Protein AF-A0A2W2CRV8-F1 (afdb_monomer)

Mean predicted aligned error: 15.2 Å

Radius of gyration: 46.24 Å; Cα contacts (8 Å, |Δi|>4): 57; chains: 1; bounding box: 105×34×119 Å

Organism: NCBI:txid2070368

Structure (mmCIF, N/CA/C/O backbone):
data_AF-A0A2W2CRV8-F1
#
_entry.id   AF-A0A2W2CRV8-F1
#
loop_
_atom_site.group_PDB
_atom_site.id
_atom_site.type_symbol
_atom_site.label_atom_id
_atom_site.label_alt_id
_atom_site.label_comp_id
_atom_site.label_asym_id
_atom_site.label_entity_id
_atom_site.label_seq_id
_atom_site.pdbx_PDB_ins_code
_atom_site.Cartn_x
_atom_site.Cartn_y
_atom_site.Cartn_z
_atom_site.occupancy
_atom_site.B_iso_or_equiv
_atom_site.auth_seq_id
_atom_site.auth_comp_id
_atom_site.auth_asym_id
_atom_site.auth_atom_id
_atom_site.pdbx_PDB_model_num
ATOM 1 N N . MET A 1 1 ? -2.389 -1.518 17.453 1.00 55.94 1 MET A N 1
ATOM 2 C CA . MET A 1 1 ? -2.958 -1.712 16.101 1.00 55.94 1 MET A CA 1
ATOM 3 C C . MET A 1 1 ? -2.380 -0.756 15.070 1.00 55.94 1 MET A C 1
ATOM 5 O O . MET A 1 1 ? -1.704 -1.262 14.187 1.00 55.94 1 MET A O 1
ATOM 9 N N . ARG A 1 2 ? -2.472 0.578 15.243 1.00 67.25 2 ARG A N 1
ATOM 10 C CA . ARG A 1 2 ? -1.861 1.553 14.305 1.00 67.25 2 ARG A CA 1
ATOM 11 C C . ARG A 1 2 ? -0.414 1.230 13.907 1.00 67.25 2 ARG A C 1
ATOM 13 O O . ARG A 1 2 ? -0.083 1.329 12.740 1.00 67.25 2 ARG A O 1
ATOM 20 N N . ARG A 1 3 ? 0.430 0.780 14.844 1.00 67.75 3 ARG A N 1
ATOM 21 C CA . ARG A 1 3 ? 1.832 0.410 14.556 1.00 67.75 3 ARG A CA 1
ATOM 22 C C . ARG A 1 3 ? 1.984 -0.833 13.667 1.00 67.75 3 ARG A C 1
ATOM 24 O O . ARG A 1 3 ? 2.839 -0.838 12.796 1.00 67.75 3 ARG A O 1
ATOM 31 N N . VAL A 1 4 ? 1.148 -1.861 13.851 1.00 69.06 4 VAL A N 1
ATOM 32 C CA . VAL A 1 4 ? 1.164 -3.084 13.017 1.00 69.06 4 VAL A CA 1
ATOM 33 C C . VAL A 1 4 ? 0.622 -2.780 11.620 1.00 69.06 4 VAL A C 1
ATOM 35 O O . VAL A 1 4 ? 1.180 -3.238 10.630 1.00 69.06 4 VAL A O 1
ATOM 38 N N . GLU A 1 5 ? -0.423 -1.957 11.525 1.00 76.06 5 GLU A N 1
ATOM 39 C CA . GLU A 1 5 ? -0.971 -1.486 10.247 1.00 76.06 5 GLU A CA 1
ATOM 40 C C . GLU A 1 5 ? 0.024 -0.588 9.501 1.00 76.06 5 GLU A C 1
ATOM 42 O O . GLU A 1 5 ? 0.239 -0.775 8.309 1.00 76.06 5 GLU A O 1
ATOM 47 N N . GLN A 1 6 ? 0.692 0.333 10.201 1.00 77.88 6 GLN A N 1
ATOM 48 C CA . GLN A 1 6 ? 1.756 1.173 9.642 1.00 77.88 6 GLN A CA 1
ATOM 49 C C . GLN A 1 6 ? 2.956 0.342 9.177 1.00 77.88 6 GLN A C 1
ATOM 51 O O . GLN A 1 6 ? 3.483 0.598 8.098 1.00 77.88 6 GLN A O 1
ATOM 56 N N . ALA A 1 7 ? 3.368 -0.668 9.950 1.00 73.00 7 ALA A N 1
ATOM 57 C CA . ALA A 1 7 ? 4.446 -1.576 9.567 1.00 73.00 7 ALA A CA 1
ATOM 58 C C . ALA A 1 7 ? 4.075 -2.411 8.332 1.00 73.00 7 ALA A C 1
ATOM 60 O O . ALA A 1 7 ? 4.890 -2.542 7.422 1.00 73.00 7 ALA A O 1
ATOM 61 N N . ALA A 1 8 ? 2.839 -2.916 8.259 1.00 77.31 8 ALA A N 1
ATOM 62 C CA . ALA A 1 8 ? 2.335 -3.627 7.087 1.00 77.31 8 ALA A CA 1
ATOM 63 C C . ALA A 1 8 ? 2.290 -2.719 5.848 1.00 77.31 8 ALA A C 1
ATOM 65 O O . ALA A 1 8 ? 2.853 -3.067 4.815 1.00 77.31 8 ALA A O 1
ATOM 66 N N . GLN A 1 9 ? 1.729 -1.513 5.970 1.00 84.56 9 GLN A N 1
ATOM 67 C CA . GLN A 1 9 ? 1.681 -0.540 4.874 1.00 84.56 9 GLN A CA 1
ATOM 68 C C . GLN A 1 9 ? 3.079 -0.127 4.398 1.00 84.56 9 GLN A C 1
ATOM 70 O O . GLN A 1 9 ? 3.305 0.004 3.197 1.00 84.56 9 GLN A O 1
ATOM 75 N N . ALA A 1 10 ? 4.029 0.078 5.315 1.00 80.25 10 ALA A N 1
ATOM 76 C CA . ALA A 1 10 ? 5.408 0.402 4.961 1.00 80.25 10 ALA A CA 1
ATOM 77 C C . ALA A 1 10 ? 6.105 -0.773 4.255 1.00 80.25 10 ALA A C 1
ATOM 79 O O . ALA A 1 10 ? 6.802 -0.558 3.263 1.00 80.25 10 ALA A O 1
ATOM 80 N N . ALA A 1 11 ? 5.880 -2.008 4.714 1.00 80.31 11 ALA A N 1
ATOM 81 C CA . ALA A 1 11 ? 6.415 -3.211 4.082 1.00 80.31 11 ALA A CA 1
ATOM 82 C C . ALA A 1 11 ? 5.839 -3.440 2.674 1.00 80.31 11 ALA A C 1
ATOM 84 O O . ALA A 1 11 ? 6.589 -3.766 1.752 1.00 80.31 11 ALA A O 1
ATOM 85 N N . ASP A 1 12 ? 4.536 -3.223 2.484 1.00 86.75 12 ASP A N 1
ATOM 86 C CA . ASP A 1 12 ? 3.883 -3.345 1.178 1.00 86.75 12 ASP A CA 1
ATOM 87 C C . ASP A 1 12 ? 4.368 -2.257 0.212 1.00 86.75 12 ASP A C 1
ATOM 89 O O . ASP A 1 12 ? 4.730 -2.554 -0.927 1.00 86.75 12 ASP A O 1
ATOM 93 N N . ARG A 1 13 ? 4.494 -1.005 0.677 1.00 86.94 13 ARG A N 1
ATOM 94 C CA . ARG A 1 13 ? 5.092 0.086 -0.114 1.00 86.94 13 ARG A CA 1
ATOM 95 C C . ARG A 1 13 ? 6.529 -0.228 -0.524 1.00 86.94 13 ARG A C 1
ATOM 97 O O . ARG A 1 13 ? 6.876 -0.045 -1.687 1.00 86.94 13 ARG A O 1
ATOM 104 N N . LEU A 1 14 ? 7.351 -0.737 0.396 1.00 85.69 14 LEU A N 1
ATOM 105 C CA . LEU A 1 14 ? 8.727 -1.135 0.092 1.00 85.69 14 LEU A CA 1
ATOM 106 C C . LEU A 1 14 ? 8.771 -2.249 -0.963 1.00 85.69 14 LEU A C 1
ATOM 108 O O . LEU A 1 14 ? 9.607 -2.209 -1.866 1.00 85.69 14 LEU A O 1
ATOM 112 N N . ARG A 1 15 ? 7.860 -3.226 -0.883 1.00 86.94 15 ARG A N 1
ATOM 113 C CA . ARG A 1 15 ? 7.741 -4.300 -1.879 1.00 86.94 15 ARG A CA 1
ATOM 114 C C . ARG A 1 15 ? 7.390 -3.748 -3.260 1.00 86.94 15 ARG A C 1
ATOM 116 O O . ARG A 1 15 ? 8.064 -4.099 -4.225 1.00 86.94 15 ARG A O 1
ATOM 123 N N . HIS A 1 16 ? 6.403 -2.857 -3.347 1.00 90.56 16 HIS A N 1
ATOM 124 C CA . HIS A 1 16 ? 6.017 -2.218 -4.607 1.00 90.56 16 HIS A CA 1
ATOM 125 C C . HIS A 1 16 ? 7.148 -1.380 -5.213 1.00 90.56 16 HIS A C 1
ATOM 127 O O . HIS A 1 16 ? 7.393 -1.470 -6.414 1.00 90.56 16 HIS A O 1
ATOM 133 N N . LEU A 1 17 ? 7.886 -0.616 -4.401 1.00 88.56 17 LEU A N 1
ATOM 134 C CA . LEU A 1 17 ? 9.038 0.155 -4.883 1.00 88.56 17 LEU A CA 1
ATOM 135 C C . LEU A 1 17 ? 10.148 -0.758 -5.414 1.00 88.56 17 LEU A C 1
ATOM 137 O O . LEU A 1 17 ? 10.686 -0.507 -6.489 1.00 88.56 17 LEU A O 1
ATOM 141 N N . ARG A 1 18 ? 10.458 -1.855 -4.711 1.00 88.12 18 ARG A N 1
ATOM 142 C C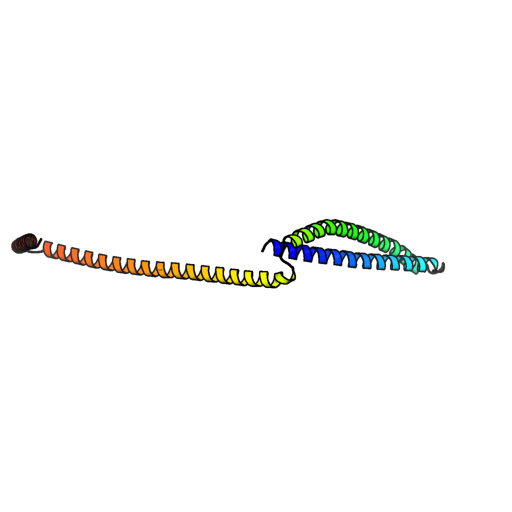A . ARG A 1 18 ? 11.442 -2.849 -5.176 1.00 88.12 18 ARG A CA 1
ATOM 143 C C . ARG A 1 18 ? 11.023 -3.504 -6.491 1.00 88.12 18 ARG A C 1
ATOM 145 O O . ARG A 1 18 ? 11.865 -3.685 -7.368 1.00 88.12 18 ARG A O 1
ATOM 152 N N . GLN A 1 19 ? 9.739 -3.818 -6.640 1.00 92.00 19 GLN A N 1
ATOM 153 C CA . GLN A 1 19 ? 9.196 -4.343 -7.888 1.00 92.00 19 GLN A CA 1
ATOM 154 C C . GLN A 1 19 ? 9.327 -3.321 -9.029 1.00 92.00 19 GLN A C 1
ATOM 156 O O . GLN A 1 19 ? 9.885 -3.655 -10.069 1.00 92.00 19 GLN A O 1
ATOM 161 N N . SER A 1 20 ? 8.934 -2.064 -8.803 1.00 92.62 20 SER A N 1
ATOM 162 C CA . SER A 1 20 ? 9.070 -0.984 -9.793 1.00 92.62 20 SER A CA 1
ATOM 163 C C . SER A 1 20 ? 10.529 -0.744 -10.214 1.00 92.62 20 SER A C 1
ATOM 165 O O . SER A 1 20 ? 10.821 -0.593 -11.402 1.00 92.62 20 SER A O 1
ATOM 167 N N . ILE A 1 21 ? 11.478 -0.795 -9.270 1.00 90.75 21 ILE A N 1
ATOM 168 C CA . ILE A 1 21 ? 12.921 -0.729 -9.562 1.00 90.75 21 ILE A CA 1
ATOM 169 C C . ILE A 1 21 ? 13.343 -1.884 -10.474 1.00 90.75 21 ILE A C 1
ATOM 171 O O . ILE A 1 21 ? 14.075 -1.665 -11.439 1.00 90.75 21 ILE A O 1
ATOM 175 N N . SER A 1 22 ? 12.901 -3.107 -10.170 1.00 92.12 22 SER A N 1
ATOM 176 C CA . SER A 1 22 ? 13.221 -4.295 -10.967 1.00 92.12 22 SER A CA 1
ATOM 177 C C . SER A 1 22 ? 12.675 -4.181 -12.391 1.00 92.12 22 SER A C 1
ATOM 179 O O . SER A 1 22 ? 13.421 -4.363 -13.351 1.00 92.12 22 SER A O 1
ATOM 181 N N . GLU A 1 23 ? 11.400 -3.823 -12.534 1.00 93.69 23 GLU A N 1
ATOM 182 C CA . GLU A 1 23 ? 10.728 -3.660 -13.827 1.00 93.69 23 GLU A CA 1
ATOM 183 C C . GLU A 1 23 ? 11.368 -2.539 -14.655 1.00 93.69 23 GLU A C 1
ATOM 185 O O . GLU A 1 23 ? 11.667 -2.720 -15.834 1.00 93.69 23 GLU A O 1
ATOM 190 N N . THR A 1 24 ? 11.666 -1.395 -14.033 1.00 90.81 24 THR A N 1
ATOM 191 C CA . THR A 1 24 ? 12.308 -0.265 -14.721 1.00 90.81 24 THR A CA 1
ATOM 192 C C . THR A 1 24 ? 13.724 -0.620 -15.183 1.00 90.81 24 THR A C 1
ATOM 194 O O . THR A 1 24 ? 14.137 -0.218 -16.271 1.00 90.81 24 THR A O 1
ATOM 197 N N . ARG A 1 25 ? 14.479 -1.400 -14.395 1.00 91.94 25 ARG A N 1
ATOM 198 C CA . ARG A 1 25 ? 15.802 -1.904 -14.801 1.00 91.94 25 ARG A CA 1
ATOM 199 C C . ARG A 1 25 ? 15.709 -2.860 -15.983 1.00 91.94 25 ARG A C 1
ATOM 201 O O . ARG A 1 25 ? 16.515 -2.737 -16.900 1.00 91.94 25 ARG A O 1
ATOM 208 N N . GLN A 1 26 ? 14.730 -3.762 -15.978 1.00 95.00 26 GLN A N 1
ATOM 209 C CA . GLN A 1 26 ? 14.493 -4.663 -17.102 1.00 95.00 26 GLN A CA 1
ATOM 210 C C . GLN A 1 26 ? 14.164 -3.875 -18.379 1.00 95.00 26 GLN A C 1
ATOM 212 O O . GLN A 1 26 ? 14.808 -4.078 -19.402 1.00 95.00 26 GLN A O 1
ATOM 217 N N . GLN A 1 27 ? 13.248 -2.906 -18.299 1.00 94.00 27 GLN A N 1
ATOM 218 C CA . GLN A 1 27 ? 12.891 -2.045 -19.434 1.00 94.00 27 GLN A CA 1
ATOM 219 C C . GLN A 1 27 ? 14.084 -1.236 -19.962 1.00 94.00 27 GLN A C 1
ATOM 221 O O . GLN A 1 27 ? 14.228 -1.049 -21.168 1.00 94.00 27 GLN A O 1
ATOM 226 N N . LEU A 1 28 ? 14.952 -0.736 -19.075 1.00 94.50 28 LEU A N 1
ATOM 227 C CA . LEU A 1 28 ? 16.180 -0.047 -19.481 1.00 94.50 28 LEU A CA 1
ATOM 228 C C . LEU A 1 28 ? 17.133 -0.975 -20.233 1.00 94.50 28 LEU A C 1
ATOM 230 O O . LEU A 1 28 ? 17.747 -0.547 -21.206 1.00 94.50 28 LEU A O 1
ATOM 234 N N . GLU A 1 29 ? 17.253 -2.225 -19.795 1.00 94.31 29 GLU A N 1
ATOM 235 C CA . GLU A 1 29 ? 18.100 -3.209 -20.460 1.00 94.31 29 GLU A CA 1
ATOM 236 C C . GLU A 1 29 ? 17.544 -3.595 -21.836 1.00 94.31 29 GLU A C 1
ATOM 238 O O . GLU A 1 29 ? 18.282 -3.587 -22.818 1.00 94.31 29 GLU A O 1
ATOM 243 N N . GLU A 1 30 ? 16.231 -3.802 -21.949 1.00 96.00 30 GLU A N 1
ATOM 244 C CA . GLU A 1 30 ? 15.550 -4.027 -23.231 1.00 96.00 30 GLU A CA 1
ATOM 245 C C . GLU A 1 30 ? 15.772 -2.855 -24.203 1.00 96.00 30 GLU A C 1
ATOM 247 O O . GLU A 1 30 ? 16.092 -3.056 -25.376 1.00 96.00 30 GLU A O 1
ATOM 252 N N . LEU A 1 31 ? 15.682 -1.611 -23.717 1.00 95.94 31 LEU A N 1
ATOM 253 C CA . LEU A 1 31 ? 15.947 -0.422 -24.530 1.00 95.94 31 LEU A CA 1
ATOM 254 C C . LEU A 1 31 ? 17.422 -0.291 -24.938 1.00 95.94 31 LEU A C 1
ATOM 256 O O . LEU A 1 31 ? 17.699 0.211 -26.028 1.00 95.94 31 LEU A O 1
ATOM 260 N N . ARG A 1 32 ? 18.373 -0.714 -24.097 1.00 94.69 32 ARG A N 1
ATOM 261 C CA . ARG A 1 32 ? 19.807 -0.742 -24.445 1.00 94.69 32 ARG A CA 1
ATOM 262 C C . ARG A 1 32 ? 20.101 -1.778 -25.515 1.00 94.69 32 ARG A C 1
ATOM 264 O O . ARG A 1 32 ? 20.795 -1.474 -26.481 1.00 94.69 32 ARG A O 1
ATOM 271 N N . GLN A 1 33 ? 19.542 -2.976 -25.370 1.00 95.75 33 GLN A N 1
ATOM 272 C CA . GLN A 1 33 ? 19.647 -4.024 -26.380 1.00 95.75 33 GLN A CA 1
ATOM 273 C C . GLN A 1 33 ? 19.035 -3.552 -27.699 1.00 95.75 33 GLN A C 1
ATOM 275 O O . GLN A 1 33 ? 19.651 -3.703 -28.752 1.00 95.75 33 GLN A O 1
ATOM 280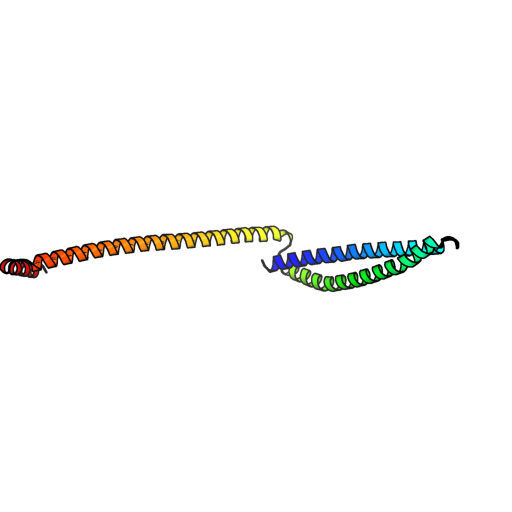 N N . ARG A 1 34 ? 17.869 -2.894 -27.653 1.00 96.25 34 ARG A N 1
ATOM 281 C CA . ARG A 1 34 ? 17.243 -2.325 -28.850 1.00 96.25 34 ARG A CA 1
ATOM 282 C C . ARG A 1 34 ? 18.120 -1.266 -29.513 1.00 96.25 34 ARG A C 1
ATOM 284 O O . ARG A 1 34 ? 18.269 -1.297 -30.730 1.00 96.25 34 ARG A O 1
ATOM 291 N N . GLU A 1 35 ? 18.728 -0.366 -28.744 1.00 94.94 35 GLU A N 1
ATOM 292 C CA . GLU A 1 35 ? 19.680 0.614 -29.278 1.00 94.94 35 GLU A CA 1
ATOM 293 C C . GLU A 1 35 ? 20.879 -0.062 -29.959 1.00 94.94 35 GLU A C 1
ATOM 295 O O . GLU A 1 35 ? 21.217 0.300 -31.085 1.00 94.94 35 GLU A O 1
ATOM 300 N N . GLN A 1 36 ? 21.491 -1.066 -29.325 1.00 95.75 36 GLN A N 1
ATOM 301 C CA . GLN A 1 36 ? 22.612 -1.814 -29.908 1.00 95.75 36 GLN A CA 1
ATOM 302 C C . GLN A 1 36 ? 22.218 -2.530 -31.207 1.00 95.75 36 GLN A C 1
ATOM 304 O O . GLN A 1 36 ? 22.975 -2.518 -32.179 1.00 95.75 36 GLN A O 1
ATOM 309 N N . VAL A 1 37 ? 21.014 -3.106 -31.257 1.00 96.31 37 VAL A N 1
ATOM 310 C CA . VAL A 1 37 ? 20.467 -3.718 -32.474 1.00 96.31 37 VAL A CA 1
ATOM 311 C C . VAL A 1 37 ? 20.293 -2.668 -33.570 1.00 96.31 37 VAL A C 1
ATOM 313 O O . VAL A 1 37 ? 20.762 -2.876 -34.682 1.00 96.31 37 VAL A O 1
ATOM 316 N N . ILE A 1 38 ? 19.710 -1.506 -33.263 1.00 93.75 38 ILE A N 1
ATOM 317 C CA . ILE A 1 38 ? 19.529 -0.425 -34.244 1.00 93.75 38 ILE A CA 1
ATOM 318 C C . ILE A 1 38 ? 20.879 0.074 -34.778 1.00 93.75 38 ILE A C 1
ATOM 320 O O . ILE A 1 38 ? 21.021 0.262 -35.985 1.00 93.75 38 ILE A O 1
ATOM 324 N N . ILE A 1 39 ? 21.872 0.273 -33.905 1.00 94.25 39 ILE A N 1
ATOM 325 C CA . ILE A 1 39 ? 23.218 0.718 -34.302 1.00 94.25 39 ILE A CA 1
ATOM 326 C C . ILE A 1 39 ? 23.882 -0.326 -35.205 1.00 94.25 39 ILE A C 1
ATOM 328 O O . ILE A 1 39 ? 24.340 0.013 -36.293 1.00 94.25 39 ILE A O 1
ATOM 332 N N . SER A 1 40 ? 23.867 -1.600 -34.807 1.00 94.56 40 SER A N 1
ATOM 333 C CA . SER A 1 40 ? 24.475 -2.668 -35.611 1.00 94.56 40 SER A CA 1
ATOM 334 C C . SER A 1 40 ? 23.761 -2.884 -36.952 1.00 94.56 40 SER A C 1
ATOM 336 O O . SER A 1 40 ? 24.423 -3.095 -37.969 1.00 94.56 40 SER A O 1
ATOM 338 N N . GLU A 1 41 ? 22.429 -2.753 -37.004 1.00 94.19 41 GLU A N 1
ATOM 339 C CA . GLU A 1 41 ? 21.673 -2.748 -38.261 1.00 94.19 41 GLU A CA 1
ATOM 340 C C . GLU A 1 41 ? 22.064 -1.556 -39.145 1.00 94.19 41 GLU A C 1
ATOM 342 O O . GLU A 1 41 ? 22.289 -1.729 -40.343 1.00 94.19 41 GLU A O 1
ATOM 347 N N . LEU A 1 42 ? 22.180 -0.347 -38.586 1.00 92.44 42 LEU A N 1
ATOM 348 C CA . LEU A 1 42 ? 22.588 0.845 -39.336 1.00 92.44 42 LEU A CA 1
ATOM 349 C C . LEU A 1 42 ? 23.981 0.695 -39.959 1.00 92.44 42 LEU A C 1
ATOM 351 O O . LEU A 1 42 ? 24.156 1.079 -41.122 1.00 92.44 42 LEU A O 1
ATOM 355 N N . ASP A 1 43 ? 24.921 0.100 -39.225 1.00 92.12 43 ASP A N 1
ATOM 356 C CA . ASP A 1 43 ? 26.286 -0.163 -39.686 1.00 92.12 43 ASP A CA 1
ATOM 357 C C . ASP A 1 43 ? 26.331 -1.247 -40.776 1.00 92.12 43 ASP A C 1
ATOM 359 O O . ASP A 1 43 ? 27.080 -1.130 -41.749 1.00 92.12 43 ASP A O 1
ATOM 363 N N . ALA A 1 44 ? 25.488 -2.279 -40.668 1.00 92.81 44 ALA A N 1
ATOM 364 C CA . ALA A 1 44 ? 25.404 -3.368 -41.644 1.00 92.81 44 ALA A CA 1
ATOM 365 C C . ALA A 1 44 ? 24.617 -3.002 -42.922 1.00 92.81 44 ALA A C 1
ATOM 367 O O . ALA A 1 44 ? 24.719 -3.692 -43.946 1.00 92.81 44 ALA A O 1
ATOM 368 N N . LEU A 1 45 ? 23.809 -1.936 -42.898 1.00 92.12 45 LEU A N 1
ATOM 369 C CA . LEU A 1 45 ? 22.943 -1.567 -44.017 1.00 92.12 45 LEU A CA 1
ATOM 370 C C . LEU A 1 45 ? 23.719 -1.006 -45.209 1.00 92.12 45 LEU A C 1
ATOM 372 O O . LEU A 1 45 ? 24.391 0.028 -45.136 1.00 92.12 45 LEU A O 1
ATOM 376 N N . ARG A 1 46 ? 23.498 -1.632 -46.369 1.00 89.25 46 ARG A N 1
ATOM 377 C CA . ARG A 1 46 ? 24.047 -1.184 -47.654 1.00 89.25 46 ARG A CA 1
ATOM 378 C C . ARG A 1 46 ? 23.522 0.211 -48.052 1.00 89.25 46 ARG A C 1
ATOM 380 O O . ARG A 1 46 ? 22.392 0.567 -47.706 1.00 89.25 46 ARG A O 1
ATOM 387 N N . PRO A 1 47 ? 24.275 0.985 -48.860 1.00 79.25 47 PRO A N 1
ATOM 388 C CA . PRO A 1 47 ? 23.926 2.370 -49.215 1.00 79.25 47 PRO A CA 1
ATOM 389 C C . PRO A 1 47 ? 22.580 2.559 -49.935 1.00 79.25 47 PRO A C 1
ATOM 391 O O . PRO A 1 47 ? 21.990 3.639 -49.878 1.00 79.25 47 PRO A O 1
ATOM 394 N N . TRP A 1 48 ? 22.082 1.528 -50.622 1.00 82.94 48 TRP A N 1
ATOM 395 C CA . TRP A 1 48 ? 20.810 1.580 -51.347 1.00 82.94 48 TRP A CA 1
ATOM 396 C C . TRP A 1 48 ? 19.578 1.323 -50.464 1.00 82.94 48 TRP A C 1
ATOM 398 O O . TRP A 1 48 ? 18.460 1.610 -50.888 1.00 82.94 48 TRP A O 1
ATOM 408 N N . SER A 1 49 ? 19.748 0.880 -49.214 1.00 89.62 49 SER A N 1
ATOM 409 C CA . SER A 1 49 ? 18.655 0.588 -48.271 1.00 89.62 49 SER A CA 1
ATOM 410 C C . SER A 1 49 ? 18.121 1.846 -47.564 1.00 89.62 49 SER A C 1
ATOM 412 O O . SER A 1 49 ? 18.028 1.914 -46.337 1.00 89.62 49 SER A O 1
ATOM 414 N N . ARG A 1 50 ? 17.784 2.882 -48.342 1.00 89.62 50 ARG A N 1
ATOM 415 C CA . ARG A 1 50 ? 17.463 4.230 -47.833 1.00 89.62 50 ARG A CA 1
ATOM 416 C C . ARG A 1 50 ? 16.214 4.283 -46.948 1.00 89.62 50 ARG A C 1
ATOM 418 O O . ARG A 1 50 ? 16.209 5.049 -45.991 1.00 89.62 50 ARG A O 1
ATOM 425 N N . ALA A 1 51 ? 15.182 3.494 -47.255 1.00 91.75 51 ALA A N 1
ATOM 426 C CA . ALA A 1 51 ? 13.943 3.455 -46.471 1.00 91.75 51 ALA A CA 1
ATOM 427 C C . ALA A 1 51 ? 14.199 2.918 -45.054 1.00 91.75 51 ALA A C 1
ATOM 429 O O . ALA A 1 51 ? 13.998 3.639 -44.081 1.00 91.75 51 ALA A O 1
ATOM 430 N N . ARG A 1 52 ? 14.796 1.723 -44.952 1.00 91.88 52 ARG A N 1
ATOM 431 C CA . ARG A 1 52 ? 15.150 1.103 -43.668 1.00 91.88 52 ARG A CA 1
ATOM 432 C C . ARG A 1 52 ? 16.115 1.956 -42.843 1.00 91.88 52 ARG A C 1
ATOM 434 O O . ARG A 1 52 ? 15.955 2.086 -41.636 1.00 91.88 52 ARG A O 1
ATOM 441 N N . ARG A 1 53 ? 17.094 2.593 -43.494 1.00 91.81 53 ARG A N 1
ATOM 442 C CA . ARG A 1 53 ? 18.017 3.514 -42.816 1.00 91.81 53 ARG A CA 1
ATOM 443 C C . ARG A 1 53 ? 17.289 4.725 -42.220 1.00 91.81 53 ARG A C 1
ATOM 445 O O . ARG A 1 53 ? 17.642 5.146 -41.126 1.00 91.81 53 ARG A O 1
ATOM 452 N N . ARG A 1 54 ? 16.285 5.283 -42.910 1.00 92.75 54 ARG A N 1
ATOM 453 C CA . ARG A 1 54 ? 15.467 6.393 -42.384 1.00 92.75 54 ARG A CA 1
ATOM 454 C C . ARG A 1 54 ? 14.595 5.960 -41.210 1.00 92.75 54 ARG A C 1
ATOM 456 O O . ARG A 1 54 ? 14.520 6.706 -40.244 1.00 92.75 54 ARG A O 1
ATOM 463 N N . GLU A 1 55 ? 13.988 4.777 -41.282 1.00 94.25 55 GLU A N 1
ATOM 464 C CA . GLU A 1 55 ? 13.206 4.204 -40.176 1.00 94.25 55 GLU A CA 1
ATOM 465 C C . GLU A 1 55 ? 14.059 4.069 -38.911 1.00 94.25 55 GLU A C 1
ATOM 467 O O . GLU A 1 55 ? 13.725 4.636 -37.876 1.00 94.25 55 GLU A O 1
ATOM 472 N N . LEU A 1 56 ? 15.213 3.405 -39.013 1.00 92.50 56 LEU A N 1
ATOM 473 C CA . LEU A 1 56 ? 16.120 3.199 -37.882 1.00 92.50 56 LEU A CA 1
ATOM 474 C C . LEU A 1 56 ? 16.708 4.513 -37.345 1.00 92.50 56 LEU A C 1
ATOM 476 O O . LEU A 1 56 ? 16.847 4.684 -36.135 1.00 92.50 56 LEU A O 1
ATOM 480 N N . ALA A 1 57 ? 17.018 5.469 -38.228 1.00 90.31 57 ALA A N 1
ATOM 481 C CA . ALA A 1 57 ? 17.487 6.795 -37.827 1.00 90.31 57 ALA A CA 1
ATOM 482 C C . ALA A 1 57 ? 16.403 7.627 -37.116 1.00 90.31 57 ALA A C 1
ATOM 484 O O . ALA A 1 57 ? 16.745 8.499 -36.317 1.00 90.31 57 ALA A O 1
ATOM 485 N N . ALA A 1 58 ? 15.121 7.367 -37.391 1.00 93.62 58 ALA A N 1
ATOM 486 C CA . ALA A 1 58 ? 13.997 7.976 -36.684 1.00 93.62 58 ALA A CA 1
ATOM 487 C C . ALA A 1 58 ? 13.696 7.266 -35.352 1.00 93.62 58 ALA A C 1
ATOM 489 O O . ALA A 1 58 ? 13.394 7.936 -34.369 1.00 93.62 58 ALA A O 1
ATOM 490 N N . GLU A 1 59 ? 13.843 5.939 -35.289 1.00 93.94 59 GLU A N 1
ATOM 491 C CA . GLU A 1 59 ? 13.600 5.138 -34.080 1.00 93.94 59 GLU A CA 1
ATOM 492 C C . GLU A 1 59 ? 14.682 5.349 -33.002 1.00 93.94 59 GLU A C 1
ATOM 494 O O . GLU A 1 59 ? 14.377 5.471 -31.815 1.00 93.94 59 GLU A O 1
ATOM 499 N N . LEU A 1 60 ? 15.959 5.452 -33.392 1.00 93.44 60 LEU A N 1
ATOM 500 C CA . LEU A 1 60 ? 17.087 5.616 -32.465 1.00 93.44 60 LEU A CA 1
ATOM 501 C C . LEU A 1 60 ? 16.927 6.776 -31.453 1.00 93.44 60 LEU A C 1
ATOM 503 O O . LEU A 1 60 ? 17.124 6.551 -30.254 1.00 93.44 60 LEU A O 1
ATOM 507 N N . PRO A 1 61 ? 16.580 8.016 -31.860 1.00 95.44 61 PRO A N 1
ATOM 508 C CA . PRO A 1 61 ? 16.371 9.101 -30.906 1.00 95.44 61 PRO A CA 1
ATOM 509 C C . PRO A 1 61 ? 15.169 8.860 -29.983 1.00 95.44 61 PRO A C 1
ATOM 511 O O . PRO A 1 61 ? 15.192 9.330 -28.845 1.00 95.44 61 PRO A O 1
ATOM 514 N N . GLU A 1 62 ? 14.139 8.130 -30.418 1.00 95.25 62 GLU A N 1
ATOM 515 C CA . GLU A 1 62 ? 13.007 7.767 -29.557 1.00 95.25 62 GLU A CA 1
ATOM 516 C C . GLU A 1 62 ? 13.422 6.763 -28.480 1.00 95.25 62 GLU A C 1
ATOM 518 O O . GLU A 1 62 ? 13.120 6.972 -27.303 1.00 95.25 62 GLU A O 1
ATOM 523 N N . VAL A 1 63 ? 14.191 5.733 -28.850 1.00 94.62 63 VAL A N 1
ATOM 524 C CA . VAL A 1 63 ? 14.762 4.764 -27.902 1.00 94.62 63 VAL A CA 1
ATOM 525 C C . VAL A 1 63 ? 15.626 5.476 -26.862 1.00 94.62 63 VAL A C 1
ATOM 527 O O . VAL A 1 63 ? 15.425 5.273 -25.666 1.00 94.62 63 VAL A O 1
ATOM 530 N N . ARG A 1 64 ? 16.515 6.383 -27.286 1.00 93.56 64 ARG A N 1
ATOM 531 C CA . ARG A 1 64 ? 17.363 7.170 -26.371 1.00 93.56 64 ARG A CA 1
ATOM 532 C C . ARG A 1 64 ? 16.551 8.051 -25.426 1.00 93.56 64 ARG A C 1
ATOM 534 O O . ARG A 1 64 ? 16.802 8.053 -24.226 1.00 93.56 64 ARG A O 1
ATOM 541 N N . ARG A 1 65 ? 15.536 8.757 -25.936 1.00 95.69 65 ARG A N 1
ATOM 542 C CA . ARG A 1 65 ? 14.627 9.561 -25.097 1.00 95.69 65 ARG A CA 1
ATOM 543 C C . ARG A 1 65 ? 13.897 8.696 -24.073 1.00 95.69 65 ARG A C 1
ATOM 545 O O . ARG A 1 65 ? 13.758 9.100 -22.920 1.00 95.69 65 ARG A O 1
ATOM 552 N N . ASN A 1 66 ? 13.442 7.512 -24.477 1.00 94.06 66 ASN A N 1
ATOM 553 C CA . ASN A 1 66 ? 12.787 6.569 -23.579 1.00 94.06 66 ASN A CA 1
ATOM 554 C C . ASN A 1 66 ? 13.756 6.042 -22.515 1.00 94.06 66 ASN A C 1
ATOM 556 O O . ASN A 1 66 ? 13.375 5.990 -21.348 1.00 94.06 66 ASN A O 1
ATOM 560 N N . GLN A 1 67 ? 15.010 5.740 -22.866 1.00 94.62 67 GLN A N 1
ATOM 561 C CA . GLN A 1 67 ? 16.037 5.384 -21.884 1.00 94.62 67 GLN A CA 1
ATOM 562 C C . GLN A 1 67 ? 16.254 6.510 -20.866 1.00 94.62 67 GLN A C 1
ATOM 564 O O . GLN A 1 67 ? 16.221 6.245 -19.667 1.00 94.62 67 GLN A O 1
ATOM 569 N N . THR A 1 68 ? 16.411 7.764 -21.310 1.00 94.56 68 THR A N 1
ATOM 570 C CA . THR A 1 68 ? 16.585 8.917 -20.410 1.00 94.56 68 THR A CA 1
ATOM 571 C C . THR A 1 68 ? 15.410 9.051 -19.443 1.00 94.56 68 THR A C 1
ATOM 573 O O . THR A 1 68 ? 15.618 9.078 -18.233 1.00 94.56 68 THR A O 1
ATOM 576 N N . ARG A 1 69 ? 14.171 9.019 -19.950 1.00 94.75 69 ARG A N 1
ATOM 577 C CA . ARG A 1 69 ? 12.959 9.092 -19.114 1.00 94.75 69 ARG A CA 1
ATOM 578 C C . ARG A 1 69 ? 12.877 7.955 -18.097 1.00 94.75 69 ARG A C 1
ATOM 580 O O . ARG A 1 69 ? 12.511 8.173 -16.945 1.00 94.75 69 ARG A O 1
ATOM 587 N N . ARG A 1 70 ? 13.203 6.725 -18.505 1.00 91.94 70 ARG A N 1
ATOM 588 C CA . ARG A 1 70 ? 13.199 5.558 -17.607 1.00 91.94 70 ARG A CA 1
ATOM 589 C C . ARG A 1 70 ? 14.319 5.634 -16.573 1.00 91.94 70 ARG A C 1
ATOM 591 O O . ARG A 1 70 ? 14.112 5.224 -15.436 1.00 91.94 70 ARG A O 1
ATOM 598 N N . HIS A 1 71 ? 15.471 6.191 -16.932 1.00 92.88 71 HIS A N 1
ATOM 599 C CA . HIS A 1 71 ? 16.569 6.425 -16.001 1.00 92.88 71 HIS A CA 1
ATOM 600 C C . HIS A 1 71 ? 16.210 7.487 -14.953 1.00 92.88 71 HIS A C 1
ATOM 602 O O . HIS A 1 71 ? 16.400 7.253 -13.764 1.00 92.88 71 HIS A O 1
ATOM 608 N N . GLU A 1 72 ? 15.614 8.606 -15.369 1.00 93.50 72 GLU A N 1
ATOM 609 C CA . GLU A 1 72 ? 15.091 9.635 -14.459 1.00 93.50 72 GLU A CA 1
ATOM 610 C C . GLU A 1 72 ? 14.039 9.057 -13.505 1.00 93.50 72 GLU A C 1
ATOM 612 O O . GLU A 1 72 ? 14.112 9.272 -12.295 1.00 93.50 72 GLU A O 1
ATOM 617 N N . HIS A 1 73 ? 13.103 8.259 -14.028 1.00 92.56 73 HIS A N 1
ATOM 618 C CA . HIS A 1 73 ? 12.119 7.563 -13.202 1.00 92.56 73 HIS A CA 1
ATOM 619 C C . HIS A 1 73 ? 12.783 6.621 -12.189 1.00 92.56 73 HIS A C 1
ATOM 621 O O . HIS A 1 73 ? 12.432 6.637 -11.012 1.00 92.56 73 HIS A O 1
ATOM 627 N N . LEU A 1 74 ? 13.781 5.840 -12.614 1.00 91.81 74 LEU A N 1
ATOM 628 C CA . LEU A 1 74 ? 14.520 4.947 -11.725 1.00 91.81 74 LEU A CA 1
ATOM 629 C C . LEU A 1 74 ? 15.193 5.717 -10.581 1.00 91.81 74 LEU A C 1
ATOM 631 O O . LEU A 1 74 ? 15.120 5.275 -9.437 1.00 91.81 74 LEU A O 1
ATOM 635 N N . LEU A 1 75 ? 15.819 6.862 -10.867 1.00 91.50 75 LEU A N 1
ATOM 636 C CA . LEU A 1 75 ? 16.439 7.707 -9.842 1.00 91.50 75 LEU A CA 1
ATOM 637 C C . LEU A 1 75 ? 15.406 8.224 -8.833 1.00 91.5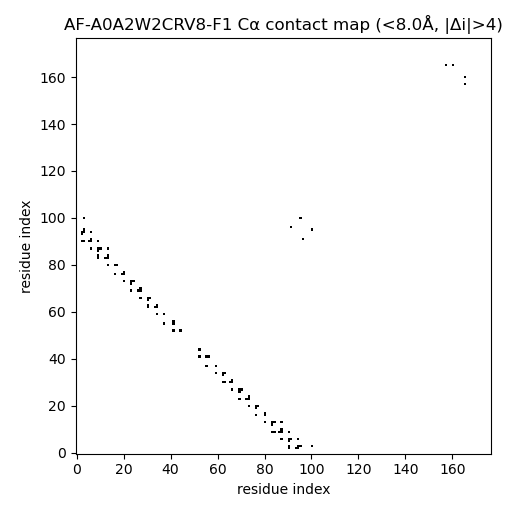0 75 LEU A C 1
ATOM 639 O O . LEU A 1 75 ? 15.646 8.152 -7.631 1.00 91.50 75 LEU A O 1
ATOM 643 N N . GLN A 1 76 ? 14.237 8.667 -9.304 1.00 90.25 76 GLN A N 1
ATOM 644 C CA . GLN A 1 76 ? 13.143 9.107 -8.431 1.00 90.25 76 GLN A CA 1
ATOM 645 C C . GLN A 1 76 ? 12.642 7.978 -7.519 1.00 90.25 76 GLN A C 1
ATOM 647 O O . GLN A 1 76 ? 12.451 8.184 -6.322 1.00 90.25 76 GLN A O 1
ATOM 652 N N . VAL A 1 77 ? 12.441 6.775 -8.064 1.00 87.19 77 VAL A N 1
ATOM 653 C CA . VAL A 1 77 ? 11.974 5.617 -7.285 1.00 87.19 77 VAL A CA 1
ATOM 654 C C . VAL A 1 77 ? 13.043 5.158 -6.285 1.00 87.19 77 VAL A C 1
ATOM 656 O O . VAL A 1 77 ? 12.709 4.797 -5.156 1.00 87.19 77 VAL A O 1
ATOM 659 N N . LEU A 1 78 ? 14.326 5.201 -6.661 1.00 83.94 78 LEU A N 1
ATOM 660 C CA . LEU A 1 78 ? 15.437 4.885 -5.760 1.00 83.94 78 LEU A CA 1
ATOM 661 C C . LEU A 1 78 ? 15.505 5.861 -4.583 1.00 83.94 78 LEU A C 1
ATOM 663 O O . LEU A 1 78 ? 15.600 5.406 -3.444 1.00 83.94 78 LEU A O 1
ATOM 667 N N . ASP A 1 79 ? 15.385 7.164 -4.831 1.00 87.25 79 ASP A N 1
ATOM 668 C CA . ASP A 1 79 ? 15.362 8.182 -3.776 1.00 87.25 79 ASP A CA 1
ATOM 669 C C . ASP A 1 79 ? 14.215 7.925 -2.782 1.00 87.25 79 ASP A C 1
ATOM 671 O O . ASP A 1 79 ? 14.438 7.765 -1.579 1.00 87.25 79 ASP A O 1
ATOM 675 N N . GLN A 1 80 ? 13.000 7.701 -3.297 1.00 82.62 80 GLN A N 1
ATOM 676 C CA . GLN A 1 80 ? 11.828 7.350 -2.485 1.00 82.62 80 GLN A CA 1
ATOM 677 C C . GLN A 1 80 ? 12.020 6.053 -1.683 1.00 82.62 80 GLN A C 1
ATOM 679 O O . GLN A 1 80 ? 11.554 5.945 -0.544 1.00 82.62 80 GLN A O 1
ATOM 684 N N . SER A 1 81 ? 12.708 5.060 -2.256 1.00 81.06 81 SER A N 1
ATOM 685 C CA . SER A 1 81 ? 12.924 3.762 -1.610 1.00 81.06 81 SER A CA 1
ATOM 686 C C . SER A 1 81 ? 13.759 3.866 -0.336 1.00 81.06 81 SER A C 1
ATOM 688 O O . SER A 1 81 ? 13.444 3.182 0.637 1.00 81.06 81 SER A O 1
ATOM 690 N N . THR A 1 82 ? 14.743 4.769 -0.290 1.00 78.81 82 THR A N 1
ATOM 691 C CA . THR A 1 82 ? 15.616 4.927 0.884 1.00 78.81 82 THR A CA 1
ATOM 692 C C . THR A 1 82 ? 14.844 5.419 2.111 1.00 78.81 82 THR A C 1
ATOM 694 O O . THR A 1 82 ? 14.985 4.865 3.204 1.00 78.81 82 THR A O 1
ATOM 697 N N . GLY A 1 83 ? 13.955 6.402 1.933 1.00 78.50 83 GLY A N 1
ATOM 698 C CA . GLY A 1 83 ? 13.092 6.904 3.003 1.00 78.50 83 GLY A CA 1
ATOM 699 C C . GLY A 1 83 ? 12.078 5.859 3.475 1.00 78.50 83 GLY A C 1
ATOM 700 O O . GLY A 1 83 ? 11.889 5.663 4.678 1.00 78.50 83 GLY A O 1
AT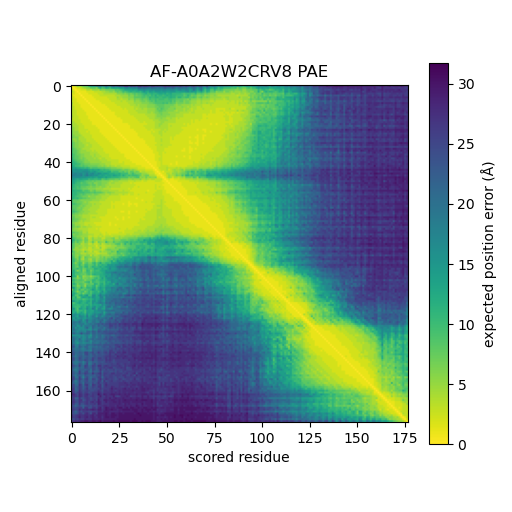OM 701 N N . VAL A 1 84 ? 11.457 5.132 2.539 1.00 76.75 84 VAL A N 1
ATOM 702 C CA . VAL A 1 84 ? 10.480 4.080 2.867 1.00 76.75 84 VAL A CA 1
ATOM 703 C C . VAL A 1 84 ? 11.140 2.890 3.564 1.00 76.75 84 VAL A C 1
ATOM 705 O O . VAL A 1 84 ? 10.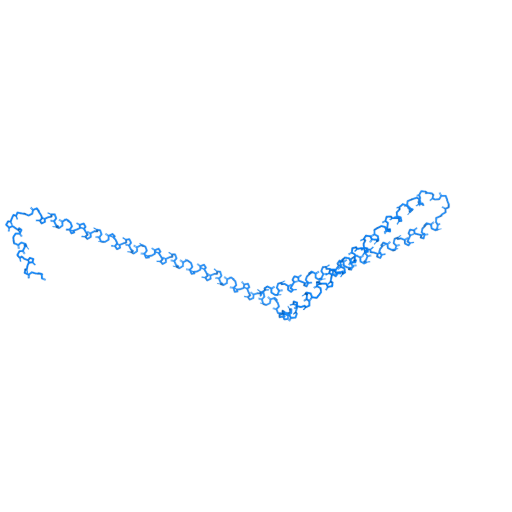550 2.334 4.488 1.00 76.75 84 VAL A O 1
ATOM 708 N N . GLU A 1 85 ? 12.367 2.525 3.197 1.00 78.00 85 GLU A N 1
ATOM 709 C CA . GLU A 1 85 ? 13.116 1.446 3.842 1.00 78.00 85 GLU A CA 1
ATOM 710 C C . GLU A 1 85 ? 13.455 1.772 5.303 1.00 78.00 85 GLU A C 1
ATOM 712 O O . GLU A 1 85 ? 13.265 0.929 6.182 1.00 78.00 85 GLU A O 1
ATOM 717 N N . GLN A 1 86 ? 13.859 3.012 5.601 1.00 80.75 86 GLN A N 1
ATOM 718 C CA . GLN A 1 86 ? 14.089 3.452 6.982 1.00 80.75 86 GLN A CA 1
ATOM 719 C C . GLN A 1 86 ? 12.803 3.436 7.819 1.00 80.75 86 GLN A C 1
ATOM 721 O O . GLN A 1 86 ? 12.820 2.998 8.973 1.00 80.75 86 GLN A O 1
ATOM 726 N N . ILE A 1 87 ? 11.679 3.879 7.244 1.00 78.12 87 ILE A N 1
ATOM 727 C CA . ILE A 1 87 ? 10.368 3.843 7.908 1.00 78.12 87 ILE A CA 1
ATOM 728 C C . ILE A 1 87 ? 9.937 2.396 8.156 1.00 78.12 87 ILE A C 1
ATOM 730 O O . ILE A 1 87 ? 9.537 2.066 9.271 1.00 78.12 87 ILE A O 1
ATOM 734 N N . ALA A 1 88 ? 10.052 1.524 7.150 1.00 73.50 88 ALA A N 1
ATOM 735 C CA . ALA A 1 88 ? 9.703 0.113 7.263 1.00 73.50 88 ALA A CA 1
ATOM 736 C C . ALA A 1 88 ? 10.548 -0.591 8.331 1.00 73.50 88 ALA A C 1
ATOM 738 O O . ALA A 1 88 ? 10.004 -1.335 9.144 1.00 73.50 88 ALA A O 1
ATOM 739 N N . ARG A 1 89 ? 11.854 -0.302 8.390 1.00 78.06 89 ARG A N 1
ATOM 740 C CA . ARG A 1 89 ? 12.761 -0.848 9.405 1.00 78.06 89 ARG A CA 1
ATOM 741 C C . ARG A 1 89 ? 12.381 -0.403 10.818 1.00 78.06 89 ARG A C 1
ATOM 743 O O . ARG A 1 89 ? 12.187 -1.251 11.681 1.00 78.06 89 ARG A O 1
ATOM 750 N N . ARG A 1 90 ? 12.186 0.902 11.042 1.00 78.75 90 ARG A N 1
ATOM 751 C CA . ARG A 1 90 ? 11.754 1.432 12.351 1.00 78.75 90 ARG A CA 1
ATOM 752 C C . ARG A 1 90 ? 10.386 0.892 12.769 1.00 78.75 90 ARG A C 1
ATOM 754 O O . ARG A 1 90 ? 10.175 0.584 13.938 1.00 78.75 90 ARG A O 1
ATOM 761 N N . ALA A 1 91 ? 9.453 0.771 11.827 1.00 72.12 91 ALA A N 1
ATOM 762 C CA . ALA A 1 91 ? 8.129 0.224 12.100 1.00 72.12 91 ALA A CA 1
ATOM 763 C C . ALA A 1 91 ? 8.190 -1.274 12.441 1.00 72.12 91 ALA A C 1
ATOM 765 O O . ALA A 1 91 ? 7.460 -1.721 13.322 1.00 72.12 91 ALA A O 1
ATOM 766 N N . ALA A 1 92 ? 9.082 -2.032 11.794 1.00 67.88 92 ALA A N 1
ATOM 767 C CA . ALA A 1 92 ? 9.318 -3.442 12.093 1.00 67.88 92 ALA A CA 1
ATOM 768 C C . ALA A 1 92 ? 9.977 -3.650 13.466 1.00 67.88 92 ALA A C 1
ATOM 770 O O . ALA A 1 92 ? 9.561 -4.543 14.193 1.00 67.88 92 ALA A O 1
ATOM 771 N N . GLU A 1 93 ? 10.936 -2.805 13.857 1.00 76.19 93 GLU A N 1
ATOM 772 C CA . GLU A 1 93 ? 11.570 -2.841 15.189 1.00 76.19 93 GLU A CA 1
ATOM 773 C C . GLU A 1 93 ? 10.569 -2.565 16.328 1.00 76.19 93 GLU A C 1
ATOM 775 O O . GLU A 1 93 ? 10.730 -3.064 17.439 1.00 76.19 93 GLU A O 1
ATOM 780 N N . GLN A 1 94 ? 9.514 -1.790 16.058 1.00 70.12 94 GLN A N 1
ATOM 781 C CA . GLN A 1 94 ? 8.467 -1.455 17.033 1.00 70.12 94 GLN A CA 1
ATOM 782 C C . GLN A 1 94 ? 7.258 -2.401 17.004 1.00 70.12 94 GLN A C 1
ATOM 784 O O . GLN A 1 94 ? 6.364 -2.280 17.850 1.00 70.12 94 GLN A O 1
ATOM 789 N N . ALA A 1 95 ? 7.182 -3.293 16.017 1.00 64.94 95 ALA A N 1
ATOM 790 C CA . ALA A 1 95 ? 6.092 -4.242 15.864 1.00 64.94 95 ALA A CA 1
ATOM 791 C C . ALA A 1 95 ? 6.475 -5.609 16.462 1.00 64.94 95 ALA A C 1
ATOM 793 O O . ALA A 1 95 ? 7.645 -5.986 16.457 1.00 64.94 95 ALA A O 1
ATOM 794 N N . PRO A 1 96 ? 5.500 -6.392 16.961 1.00 64.25 96 PRO A N 1
ATOM 795 C CA . PRO A 1 96 ? 5.743 -7.792 17.310 1.00 64.25 96 PRO A CA 1
ATOM 796 C C . PRO A 1 96 ? 6.235 -8.577 16.082 1.00 64.25 96 PRO A C 1
ATOM 798 O O . PRO A 1 96 ? 6.076 -8.121 14.951 1.00 64.25 96 PRO A O 1
ATOM 801 N N . ALA A 1 97 ? 6.827 -9.760 16.266 1.00 71.81 97 ALA A N 1
ATOM 802 C CA . ALA A 1 97 ? 7.389 -10.525 15.149 1.00 71.81 97 ALA A CA 1
ATOM 803 C C . ALA A 1 97 ? 6.336 -10.783 14.040 1.00 71.81 97 ALA A C 1
ATOM 805 O O . ALA A 1 97 ? 5.204 -11.146 14.380 1.00 71.81 97 ALA A O 1
ATOM 806 N N . PRO A 1 98 ? 6.671 -10.671 12.735 1.00 67.94 98 PRO A N 1
ATOM 807 C CA . PRO A 1 98 ? 5.707 -10.772 11.627 1.00 67.94 98 PRO A CA 1
ATOM 808 C C . PRO A 1 98 ? 4.846 -12.041 11.634 1.00 67.94 98 PRO A C 1
ATOM 810 O O . PRO A 1 98 ? 3.666 -11.998 11.287 1.00 67.94 98 PRO A O 1
ATOM 813 N N . VAL A 1 99 ? 5.410 -13.158 12.107 1.00 73.19 99 VAL A N 1
ATOM 814 C CA . VAL A 1 99 ? 4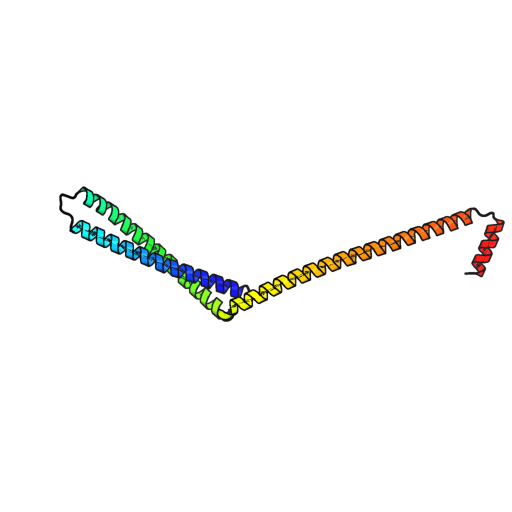.715 -14.446 12.292 1.00 73.19 99 VAL A CA 1
ATOM 815 C C . VAL A 1 99 ? 3.479 -14.331 13.195 1.00 73.19 99 VAL A C 1
ATOM 817 O O . VAL A 1 99 ? 2.507 -15.056 13.011 1.00 73.19 99 VAL A O 1
ATOM 820 N N . THR A 1 100 ? 3.480 -13.394 14.144 1.00 72.31 100 THR A N 1
ATOM 821 C CA . THR A 1 100 ? 2.383 -13.205 15.108 1.00 72.31 100 THR A CA 1
ATOM 822 C C . THR A 1 100 ? 1.299 -12.248 14.614 1.00 72.31 100 THR A C 1
ATOM 824 O O . THR A 1 100 ? 0.219 -12.183 15.200 1.00 72.31 100 THR A O 1
ATOM 827 N N . TRP A 1 101 ? 1.530 -11.518 13.517 1.00 76.50 101 TRP A N 1
ATOM 828 C CA . TRP A 1 101 ? 0.598 -10.491 13.042 1.00 76.50 101 TRP A CA 1
ATOM 829 C C . TRP A 1 101 ? -0.792 -11.027 12.679 1.00 76.50 101 TRP A C 1
ATOM 831 O O . TRP A 1 101 ? -1.771 -10.364 13.028 1.00 76.50 101 TRP A O 1
ATOM 841 N N . PRO A 1 102 ? -0.948 -12.198 12.024 1.00 74.81 102 PRO A N 1
ATOM 842 C CA . PRO A 1 102 ? -2.272 -12.762 11.764 1.00 74.81 102 PRO A CA 1
ATOM 843 C C . PRO A 1 102 ? -3.065 -13.019 13.052 1.00 74.81 102 PRO A C 1
ATOM 845 O O . PRO A 1 102 ? -4.251 -12.701 13.111 1.00 74.81 102 PRO A O 1
ATOM 848 N N . LEU A 1 103 ? -2.397 -13.520 14.095 1.00 72.56 103 LEU A N 1
ATOM 849 C CA . LEU A 1 103 ? -3.005 -13.806 15.393 1.00 72.56 103 LEU A CA 1
ATOM 850 C C . LEU A 1 103 ? -3.418 -12.516 16.119 1.00 72.56 103 LEU A C 1
ATOM 852 O O . LEU A 1 103 ? -4.551 -12.409 16.582 1.00 72.56 103 LEU A O 1
ATOM 856 N N . VAL A 1 104 ? -2.543 -11.504 16.141 1.00 67.25 104 VAL A N 1
ATOM 857 C CA . VAL A 1 104 ? -2.841 -10.181 16.726 1.00 67.25 104 VAL A CA 1
ATOM 858 C C . VAL A 1 104 ? -4.028 -9.516 16.020 1.00 67.25 104 VAL A C 1
ATOM 860 O O . VAL A 1 104 ? -4.903 -8.953 16.677 1.00 67.25 104 VAL A O 1
ATOM 863 N N . ARG A 1 105 ? -4.097 -9.610 14.685 1.00 72.62 105 ARG A N 1
ATOM 864 C CA . ARG A 1 105 ? -5.225 -9.078 13.903 1.00 72.62 105 ARG A CA 1
ATOM 865 C C . ARG A 1 105 ? -6.534 -9.793 14.221 1.00 72.62 105 ARG A C 1
ATOM 867 O O . ARG A 1 105 ? -7.551 -9.127 14.394 1.00 72.62 105 ARG A O 1
ATOM 874 N N . ARG A 1 106 ? -6.505 -11.125 14.325 1.00 72.06 106 ARG A N 1
ATOM 875 C CA . ARG A 1 106 ? -7.683 -11.929 14.668 1.00 72.06 106 ARG A CA 1
ATOM 876 C C . ARG A 1 106 ? -8.218 -11.570 16.053 1.00 72.06 106 ARG A C 1
ATOM 878 O O . ARG A 1 106 ? -9.384 -11.214 16.159 1.00 72.06 106 ARG A O 1
ATOM 885 N N . HIS A 1 107 ? -7.358 -11.547 17.072 1.00 66.88 107 HIS A N 1
ATOM 886 C CA . HIS A 1 107 ? -7.767 -11.178 18.430 1.00 66.88 107 HIS A CA 1
ATOM 887 C C . HIS A 1 107 ? -8.384 -9.781 18.509 1.00 66.88 107 HIS A C 1
ATOM 889 O O . HIS A 1 107 ? -9.352 -9.579 19.232 1.00 66.88 107 HIS A O 1
ATOM 895 N N . HIS A 1 108 ? -7.872 -8.815 17.749 1.0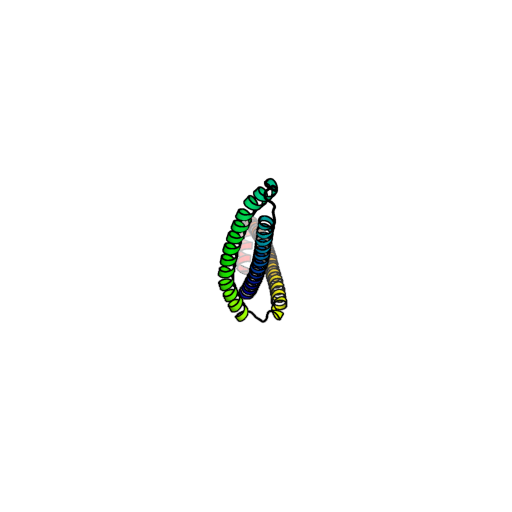0 70.62 108 HIS A N 1
ATOM 896 C CA . HIS A 1 108 ? -8.486 -7.493 17.712 1.00 70.62 108 HIS A CA 1
ATOM 897 C C . HIS A 1 108 ? -9.855 -7.490 17.020 1.00 70.62 108 HIS A C 1
ATOM 899 O O . HIS A 1 108 ? -10.767 -6.810 17.478 1.00 70.62 108 HIS A O 1
ATOM 905 N N . ALA A 1 109 ? -10.006 -8.213 15.907 1.00 65.81 109 ALA A N 1
ATOM 906 C CA . ALA A 1 109 ? -11.295 -8.323 15.226 1.00 65.81 109 ALA A CA 1
ATOM 907 C C . ALA A 1 109 ? -12.352 -9.000 16.115 1.00 65.81 109 ALA A C 1
ATOM 909 O O . ALA A 1 109 ? -13.525 -8.637 16.056 1.00 65.81 109 ALA A O 1
ATOM 910 N N . ASP A 1 110 ? -11.933 -9.958 16.941 1.00 66.81 110 ASP A N 1
ATOM 911 C CA . ASP A 1 110 ? -12.783 -10.599 17.943 1.00 66.81 110 ASP A CA 1
ATOM 912 C C . ASP A 1 110 ? -13.172 -9.587 19.035 1.00 66.81 110 ASP A C 1
ATOM 914 O O . ASP A 1 110 ? -14.357 -9.328 19.225 1.00 66.81 110 ASP A O 1
ATOM 918 N N . LEU A 1 111 ? -12.200 -8.878 19.623 1.00 67.50 111 LEU A N 1
ATOM 919 C CA . LEU A 1 111 ? -12.454 -7.836 20.631 1.00 67.50 111 LEU A CA 1
ATOM 920 C C . LEU A 1 111 ? -13.354 -6.696 20.130 1.00 67.50 111 LEU A C 1
ATOM 922 O O . LEU A 1 111 ? -14.189 -6.199 20.879 1.00 67.50 111 LEU A O 1
ATOM 926 N N . GLY A 1 112 ? -13.198 -6.267 18.875 1.00 67.00 112 GLY A N 1
ATOM 927 C CA . GLY A 1 112 ? -14.050 -5.236 18.280 1.00 67.00 112 GLY A CA 1
ATOM 928 C C . GLY A 1 112 ? -15.498 -5.703 18.126 1.00 67.00 112 GLY A C 1
ATOM 929 O O . GLY A 1 112 ? -16.424 -4.973 18.477 1.00 67.00 112 GLY A O 1
ATOM 930 N N . ARG A 1 113 ? -15.700 -6.946 17.670 1.00 65.19 113 ARG A N 1
ATOM 931 C CA . ARG A 1 113 ? -17.038 -7.548 17.568 1.00 65.19 113 ARG A CA 1
ATOM 932 C C . ARG A 1 113 ? -17.689 -7.716 18.936 1.00 65.19 113 ARG A C 1
ATOM 934 O O . ARG A 1 113 ? -18.873 -7.406 19.068 1.00 65.19 113 ARG A O 1
ATOM 941 N N . ASP A 1 114 ? -16.922 -8.150 19.931 1.00 69.25 114 ASP A N 1
ATOM 942 C CA . ASP A 1 114 ? -17.395 -8.331 21.303 1.00 69.25 114 ASP A CA 1
ATOM 943 C C . ASP A 1 114 ? -17.759 -6.990 21.951 1.00 69.25 114 ASP A C 1
ATOM 945 O O . ASP A 1 114 ? -18.808 -6.875 22.584 1.00 69.25 114 ASP A O 1
ATOM 949 N N . PHE A 1 115 ? -16.953 -5.946 21.735 1.00 65.25 115 PHE A N 1
ATOM 950 C CA . PHE A 1 115 ? -17.245 -4.593 22.211 1.00 65.25 115 PHE A CA 1
ATOM 951 C C . PHE A 1 115 ? -18.525 -4.029 21.585 1.00 65.25 115 PHE A C 1
ATOM 953 O O . PHE A 1 115 ? -19.399 -3.533 22.297 1.00 65.25 115 PHE A O 1
ATOM 960 N N . ASP A 1 116 ? -18.680 -4.148 20.267 1.00 65.25 116 ASP A N 1
ATOM 961 C CA . ASP A 1 116 ? -19.882 -3.697 19.565 1.00 65.25 116 ASP A CA 1
ATOM 962 C C . ASP A 1 116 ? -21.130 -4.475 20.004 1.00 65.25 116 ASP A C 1
ATOM 964 O O . ASP A 1 116 ? -22.219 -3.907 20.135 1.00 65.25 116 ASP A O 1
ATOM 968 N N . ALA A 1 117 ? -20.991 -5.783 20.239 1.00 64.94 117 ALA A N 1
ATOM 969 C CA . ALA A 1 117 ? -22.062 -6.619 20.764 1.00 64.94 117 ALA A CA 1
ATOM 970 C C . ALA A 1 117 ? -22.450 -6.202 22.190 1.00 64.94 117 ALA A C 1
ATOM 972 O O . ALA A 1 117 ? -23.637 -6.000 22.455 1.00 64.94 117 ALA A O 1
ATOM 973 N N . ALA A 1 118 ? -21.471 -5.991 23.073 1.00 56.19 118 ALA A N 1
ATOM 974 C CA . ALA A 1 118 ? -21.692 -5.515 24.436 1.00 56.19 118 ALA A CA 1
ATOM 975 C C . ALA A 1 118 ? -22.352 -4.127 24.453 1.00 56.19 118 ALA A C 1
ATOM 977 O O . ALA A 1 118 ? -23.323 -3.912 25.177 1.00 56.19 118 ALA A O 1
ATOM 978 N N . HIS A 1 119 ? -21.899 -3.202 23.602 1.00 66.62 119 HIS A N 1
ATOM 979 C CA . HIS A 1 119 ? -22.480 -1.867 23.493 1.00 66.62 119 HIS A CA 1
ATOM 980 C C . HIS A 1 119 ? -23.939 -1.916 23.006 1.00 66.62 119 HIS A C 1
ATOM 982 O O . HIS A 1 119 ? -24.793 -1.190 23.528 1.00 66.62 119 HIS A O 1
ATOM 988 N N . ARG A 1 120 ? -24.258 -2.750 22.007 1.00 64.06 120 ARG A N 1
ATOM 989 C CA . ARG A 1 120 ? -25.647 -2.939 21.553 1.00 64.06 120 ARG A CA 1
ATOM 990 C C . ARG A 1 120 ? -26.515 -3.564 22.645 1.00 64.06 120 ARG A C 1
ATOM 992 O O . ARG A 1 120 ? -27.625 -3.085 22.863 1.00 64.06 120 ARG A O 1
ATOM 999 N N . GLY A 1 121 ? -25.992 -4.566 23.354 1.00 66.00 121 GLY A N 1
ATOM 1000 C CA . GLY A 1 121 ? -26.658 -5.198 24.494 1.00 66.00 121 GLY A CA 1
ATOM 1001 C C . GLY A 1 121 ? -27.006 -4.189 25.590 1.00 66.00 121 GLY A C 1
ATOM 1002 O O . GLY A 1 121 ? -28.175 -4.069 25.954 1.00 66.00 121 GLY A O 1
ATOM 1003 N N . ALA A 1 122 ? -26.032 -3.385 26.026 1.00 59.50 122 ALA A N 1
ATOM 1004 C CA . ALA A 1 122 ? -26.233 -2.340 27.032 1.00 59.50 122 ALA A CA 1
ATOM 1005 C C . ALA A 1 122 ? -27.307 -1.323 26.607 1.00 59.50 122 ALA A C 1
ATOM 1007 O O . ALA A 1 122 ? -28.258 -1.087 27.346 1.00 59.50 122 ALA A O 1
ATOM 1008 N N . ARG A 1 123 ? -27.237 -0.807 25.369 1.00 63.09 123 ARG A N 1
ATOM 1009 C CA . ARG A 1 123 ? -28.257 0.118 24.841 1.00 63.09 123 ARG A CA 1
ATOM 1010 C C . ARG A 1 123 ? -29.657 -0.490 24.805 1.00 63.09 123 ARG A C 1
ATOM 1012 O O . ARG A 1 123 ? -30.622 0.197 25.124 1.00 63.09 123 ARG A O 1
ATOM 1019 N N . SER A 1 124 ? -29.781 -1.753 24.400 1.00 73.69 124 SER A N 1
ATOM 1020 C CA . SER A 1 124 ? -31.082 -2.430 24.361 1.00 73.69 124 SER A CA 1
ATOM 1021 C C . SER A 1 124 ? -31.672 -2.628 25.761 1.00 73.69 124 SER A C 1
ATOM 1023 O O . SER A 1 124 ? -32.872 -2.429 25.952 1.00 73.69 124 SER A O 1
ATOM 1025 N N . SER A 1 125 ? -30.826 -2.934 26.750 1.00 74.00 125 SER A N 1
ATOM 1026 C CA . SER A 1 125 ? -31.226 -3.069 28.151 1.00 74.00 125 SER A CA 1
ATOM 1027 C C . SER A 1 125 ? -31.691 -1.734 28.730 1.00 74.00 125 SER A C 1
ATOM 1029 O O . SER A 1 125 ? -32.759 -1.677 29.333 1.00 74.00 125 SER A O 1
ATOM 1031 N N . ASP A 1 126 ? -30.945 -0.652 28.491 1.00 75.12 126 ASP A N 1
ATOM 1032 C CA . ASP A 1 126 ? -31.291 0.687 28.984 1.00 75.12 126 ASP A CA 1
ATOM 1033 C C . ASP A 1 126 ? -32.634 1.177 28.426 1.00 75.12 126 ASP A C 1
ATOM 1035 O O . ASP A 1 126 ? -33.464 1.702 29.167 1.00 75.12 126 ASP A O 1
ATOM 1039 N N . VAL A 1 127 ? -32.882 0.973 27.127 1.00 77.25 127 VAL A N 1
ATOM 1040 C CA . VAL A 1 127 ? -34.152 1.359 26.489 1.00 77.25 127 VAL A CA 1
ATOM 1041 C C . VAL A 1 127 ? -35.320 0.540 27.039 1.00 77.25 127 VAL A C 1
ATOM 1043 O O . VAL A 1 127 ? -36.380 1.099 27.319 1.00 77.25 127 VAL A O 1
ATOM 1046 N N . THR A 1 128 ? -35.127 -0.766 27.230 1.00 79.75 128 THR A N 1
ATOM 1047 C CA . THR A 1 128 ? -36.170 -1.660 27.758 1.00 79.75 128 THR A CA 1
ATOM 1048 C C . THR A 1 128 ? -36.518 -1.308 29.207 1.00 79.75 128 THR A C 1
ATOM 1050 O O . THR A 1 128 ? -37.691 -1.200 29.561 1.00 79.75 128 THR A O 1
ATOM 1053 N N . GLU A 1 129 ? -35.510 -1.051 30.039 1.00 78.31 129 GLU A N 1
ATOM 1054 C CA . GLU A 1 129 ? -35.692 -0.672 31.441 1.00 78.31 129 GLU A CA 1
ATOM 1055 C C . GLU A 1 129 ? -36.331 0.721 31.581 1.00 78.31 129 GLU A C 1
ATOM 1057 O O . GLU A 1 129 ? -37.210 0.925 32.421 1.00 78.31 129 GLU A O 1
ATOM 1062 N N . ALA A 1 130 ? -35.957 1.678 30.725 1.00 67.12 130 ALA A N 1
ATOM 1063 C CA . ALA A 1 130 ? -36.593 2.993 30.683 1.00 67.12 130 ALA A CA 1
ATOM 1064 C C . ALA A 1 130 ? -38.072 2.912 30.259 1.00 67.12 130 ALA A C 1
ATOM 1066 O O . ALA A 1 130 ? -38.915 3.586 30.856 1.00 67.12 130 ALA A O 1
ATOM 1067 N N . ALA A 1 131 ? -38.404 2.069 29.273 1.00 77.69 131 ALA A N 1
ATOM 1068 C CA . ALA A 1 131 ? -39.784 1.839 28.842 1.00 77.69 131 ALA A CA 1
ATOM 1069 C C . ALA A 1 131 ? -40.635 1.225 29.966 1.00 77.69 131 ALA A C 1
ATOM 1071 O O . ALA A 1 131 ? -41.716 1.737 30.260 1.00 77.69 131 ALA A O 1
ATOM 1072 N N . ARG A 1 132 ? -40.105 0.210 30.662 1.00 82.44 132 ARG A N 1
ATOM 1073 C CA . ARG A 1 132 ? -40.760 -0.4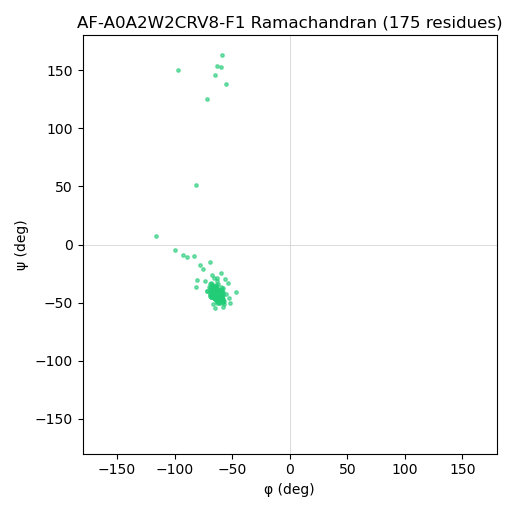21 31.819 1.00 82.44 132 ARG A CA 1
ATOM 1074 C C . ARG A 1 132 ? -41.070 0.594 32.921 1.00 82.44 132 ARG A C 1
ATOM 1076 O O . ARG A 1 132 ? -42.202 0.675 33.388 1.00 82.44 132 ARG A O 1
ATOM 1083 N N . ARG A 1 133 ? -40.097 1.433 33.298 1.00 78.25 133 ARG A N 1
ATOM 1084 C CA . ARG A 1 133 ? -40.308 2.481 34.317 1.00 78.25 133 ARG A CA 1
ATOM 1085 C C . ARG A 1 133 ? -41.328 3.528 33.885 1.00 78.25 133 ARG A C 1
ATOM 1087 O O . ARG A 1 133 ? -42.081 4.025 34.719 1.00 78.25 133 ARG A O 1
ATOM 1094 N N . ALA A 1 134 ? -41.368 3.871 32.598 1.00 73.81 134 ALA A N 1
ATOM 1095 C CA . ALA A 1 134 ? -42.368 4.793 32.072 1.00 73.81 134 ALA A CA 1
ATOM 1096 C C . ALA A 1 134 ? -43.787 4.202 32.147 1.00 73.81 134 ALA A C 1
ATOM 1098 O O . ALA A 1 134 ? -44.728 4.924 32.477 1.00 73.81 134 ALA A O 1
ATOM 1099 N N . GLU A 1 135 ? -43.955 2.903 31.884 1.00 82.69 135 GLU A N 1
ATOM 1100 C CA . GLU A 1 135 ? -45.236 2.206 32.059 1.00 82.69 135 GLU A CA 1
ATOM 1101 C C . GLU A 1 135 ? -45.662 2.137 33.528 1.00 82.69 135 GLU A C 1
ATOM 1103 O O . GLU A 1 135 ? -46.802 2.479 33.844 1.00 82.69 135 GLU A O 1
ATOM 1108 N N . GLU A 1 136 ? -44.745 1.803 34.437 1.00 84.69 136 GLU A N 1
ATOM 1109 C CA . GLU A 1 136 ? -45.007 1.797 35.883 1.00 84.69 136 GLU A CA 1
ATOM 1110 C C . GLU A 1 136 ? -45.415 3.182 36.393 1.00 84.69 136 GLU A C 1
ATOM 1112 O O . GLU A 1 136 ? -46.392 3.317 37.134 1.00 84.69 136 GLU A O 1
ATOM 1117 N N . ALA A 1 137 ? -44.725 4.233 35.942 1.00 74.81 137 ALA A N 1
ATOM 1118 C CA . ALA A 1 137 ? -45.063 5.609 36.284 1.00 74.81 137 ALA A CA 1
ATOM 1119 C C . ALA A 1 137 ? -46.449 6.013 35.752 1.00 74.81 137 ALA A C 1
ATOM 1121 O O . ALA A 1 137 ? -47.217 6.662 36.465 1.00 74.81 137 ALA A O 1
ATOM 1122 N N . ARG A 1 138 ? -46.808 5.605 34.525 1.00 81.25 138 ARG A N 1
ATOM 1123 C CA . ARG A 1 138 ? -48.146 5.848 33.954 1.00 81.25 138 ARG A CA 1
ATOM 1124 C C . ARG A 1 138 ? -49.237 5.118 34.732 1.00 81.25 138 ARG A C 1
ATOM 1126 O O . ARG A 1 138 ? -50.265 5.724 35.028 1.00 81.25 138 ARG A O 1
ATOM 1133 N N . ALA A 1 139 ? -49.012 3.855 35.087 1.00 85.81 139 ALA A N 1
ATOM 1134 C CA . ALA A 1 139 ? -49.950 3.071 35.884 1.00 85.81 139 ALA A CA 1
ATOM 1135 C C . ALA A 1 139 ? -50.156 3.688 37.278 1.00 85.81 139 ALA A C 1
ATOM 1137 O O . ALA A 1 139 ? -51.293 3.853 37.723 1.00 85.81 139 ALA A O 1
ATOM 1138 N N . ALA A 1 140 ? -49.073 4.113 37.937 1.00 83.12 140 ALA A N 1
ATOM 1139 C CA . ALA A 1 140 ? -49.144 4.791 39.227 1.00 83.12 140 ALA A CA 1
ATOM 1140 C C . ALA A 1 140 ? -49.910 6.122 39.137 1.00 83.12 140 ALA A C 1
ATOM 1142 O O . ALA A 1 140 ? -50.763 6.410 39.980 1.00 83.12 140 ALA A O 1
ATOM 1143 N N . TRP A 1 141 ? -49.658 6.914 38.090 1.00 76.25 141 TRP A N 1
ATOM 1144 C CA . TRP A 1 141 ? -50.368 8.170 37.851 1.00 76.25 141 TRP A CA 1
ATOM 1145 C C . TRP A 1 141 ? -51.867 7.956 37.602 1.00 76.25 141 TRP A C 1
ATOM 1147 O O . TRP A 1 141 ? -52.688 8.658 38.191 1.00 76.25 141 TRP A O 1
ATOM 1157 N N . ALA A 1 142 ? -52.242 6.950 36.806 1.00 86.19 142 ALA A N 1
ATOM 1158 C CA . ALA A 1 142 ? -53.642 6.586 36.588 1.00 86.19 142 ALA A CA 1
ATOM 1159 C C . ALA A 1 142 ? -54.342 6.175 37.898 1.00 86.19 142 ALA A C 1
ATOM 1161 O O . ALA A 1 142 ? -55.458 6.622 38.170 1.00 86.19 142 ALA A O 1
ATOM 1162 N N . GLY A 1 143 ? -53.667 5.400 38.754 1.00 84.06 143 GLY A N 1
ATOM 1163 C CA . GLY A 1 143 ? -54.185 5.044 40.077 1.00 84.06 143 GLY A CA 1
ATOM 1164 C C . GLY A 1 143 ? -54.381 6.258 40.995 1.00 84.06 143 GLY A C 1
ATOM 1165 O O . GLY A 1 143 ? -55.374 6.337 41.716 1.00 84.06 143 GLY A O 1
ATOM 1166 N N . LEU A 1 144 ? -53.476 7.242 40.948 1.00 82.88 144 LEU A N 1
ATOM 1167 C CA . LEU A 1 144 ? -53.631 8.499 41.689 1.00 82.88 144 LEU A CA 1
ATOM 1168 C C . LEU A 1 144 ? -54.804 9.340 41.172 1.00 82.88 144 LEU A C 1
ATOM 1170 O O . LEU A 1 144 ? -55.538 9.902 41.982 1.00 82.88 144 LEU A O 1
ATOM 1174 N N . GLN A 1 145 ? -55.022 9.393 39.856 1.00 84.69 145 GLN A N 1
ATOM 1175 C CA . GLN A 1 145 ? -56.177 10.081 39.269 1.00 84.69 145 GLN A CA 1
ATOM 1176 C C . GLN A 1 145 ? -57.500 9.456 39.720 1.00 84.69 145 GLN A C 1
ATOM 1178 O O . GLN A 1 145 ? -58.414 10.181 40.103 1.00 84.69 145 GLN A O 1
ATOM 1183 N N . GLN A 1 146 ? -57.589 8.124 39.756 1.00 84.69 146 GLN A N 1
ATOM 1184 C CA . GLN A 1 146 ? -58.774 7.428 40.270 1.00 84.69 146 GLN A CA 1
ATOM 1185 C C . GLN A 1 146 ? -59.019 7.726 41.752 1.00 84.69 146 GLN A C 1
ATOM 1187 O O . GLN A 1 146 ? -60.147 8.022 42.137 1.00 84.69 146 GLN A O 1
ATOM 1192 N N . LYS A 1 147 ? -57.969 7.712 42.585 1.00 83.38 147 LYS A N 1
ATOM 1193 C CA . LYS A 1 147 ? -58.082 8.082 44.006 1.00 83.38 147 LYS A CA 1
ATOM 1194 C C . LYS A 1 147 ? -58.529 9.531 44.188 1.00 83.38 147 LYS A C 1
ATOM 1196 O O . LYS A 1 147 ? -59.350 9.808 45.056 1.00 83.38 147 LYS A O 1
ATOM 1201 N N . LEU A 1 148 ? -58.011 10.449 43.371 1.00 79.69 148 LEU A N 1
ATOM 1202 C CA . LEU A 1 148 ? -58.405 11.855 43.404 1.00 79.69 148 LEU A CA 1
ATOM 1203 C C . LEU A 1 148 ? -59.865 12.043 42.977 1.00 79.69 148 LEU A C 1
ATOM 1205 O O . LEU A 1 148 ? -60.574 12.826 43.603 1.00 79.69 148 LEU A O 1
ATOM 1209 N N . ALA A 1 149 ? -60.313 11.332 41.940 1.00 83.62 149 ALA A N 1
ATOM 1210 C CA . ALA A 1 149 ? -61.709 11.331 41.515 1.00 83.62 149 ALA A CA 1
ATOM 1211 C C . ALA A 1 149 ? -62.618 10.814 42.639 1.00 83.62 149 ALA A C 1
ATOM 1213 O O . ALA A 1 149 ? -63.510 11.535 43.066 1.00 83.62 149 ALA A O 1
ATOM 1214 N N . ALA A 1 150 ? -62.296 9.656 43.224 1.00 83.44 150 ALA A N 1
ATOM 1215 C CA . ALA A 1 150 ? -63.048 9.101 44.348 1.00 83.44 150 ALA A CA 1
ATOM 1216 C C . ALA A 1 150 ? -63.093 10.053 45.557 1.00 83.44 150 ALA A C 1
ATOM 1218 O O . ALA A 1 150 ? -64.139 10.215 46.175 1.00 83.44 150 ALA A O 1
ATOM 1219 N N . ALA A 1 151 ? -61.987 10.731 45.881 1.00 78.38 151 ALA A N 1
ATOM 1220 C CA . ALA A 1 151 ? -61.955 11.718 46.961 1.00 78.38 151 ALA A CA 1
ATOM 1221 C C . ALA A 1 151 ? -62.816 12.958 46.659 1.00 78.38 151 ALA A C 1
ATOM 1223 O O . ALA A 1 151 ? -63.425 13.522 47.568 1.00 78.38 151 ALA A O 1
ATOM 1224 N N . ARG A 1 152 ? -62.879 13.391 45.393 1.00 81.50 152 ARG A N 1
ATOM 1225 C CA . ARG A 1 152 ? -63.754 14.489 44.957 1.00 81.50 152 ARG A CA 1
ATOM 1226 C C . ARG A 1 152 ? -65.222 14.090 45.010 1.00 81.50 152 ARG A C 1
ATOM 1228 O O . ARG A 1 152 ? -66.019 14.873 45.515 1.00 81.50 152 ARG A O 1
ATOM 1235 N N . ASP A 1 153 ? -65.555 12.888 44.553 1.00 86.62 153 ASP A N 1
ATOM 1236 C CA . ASP A 1 153 ? -66.915 12.348 44.606 1.00 86.62 153 ASP A CA 1
ATOM 1237 C C . ASP A 1 153 ? -67.379 12.192 46.063 1.00 86.62 153 ASP A C 1
ATOM 1239 O O . ASP A 1 153 ? -68.481 12.604 46.422 1.00 86.62 153 ASP A O 1
ATOM 1243 N N . GLU A 1 154 ? -66.501 11.687 46.936 1.00 76.94 154 GLU A N 1
ATOM 1244 C CA . GLU A 1 154 ? -66.728 11.594 48.381 1.00 76.94 154 GLU A CA 1
ATOM 1245 C C . GLU A 1 154 ? -66.990 12.977 48.997 1.00 76.94 154 GLU A C 1
ATOM 1247 O O . GLU A 1 154 ? -67.954 13.151 49.748 1.00 76.94 154 GLU A O 1
ATOM 1252 N N . ALA A 1 155 ? -66.163 13.973 48.659 1.00 78.38 155 ALA A N 1
ATOM 1253 C CA . ALA A 1 155 ? -66.307 15.342 49.145 1.00 78.38 155 ALA A CA 1
ATOM 1254 C C . ALA A 1 155 ? -67.597 16.012 48.644 1.00 78.38 155 ALA A C 1
ATOM 1256 O O . ALA A 1 155 ? -68.267 16.686 49.426 1.00 78.38 155 ALA A O 1
ATOM 1257 N N . ALA A 1 156 ? -67.969 15.801 47.378 1.00 80.00 156 ALA A N 1
ATOM 1258 C CA . ALA A 1 156 ? -69.214 16.303 46.801 1.00 80.00 156 ALA A CA 1
ATOM 1259 C C . ALA A 1 156 ? -70.434 15.679 47.491 1.00 80.00 156 ALA A C 1
ATOM 1261 O O . ALA A 1 156 ? -71.301 16.403 47.972 1.00 80.00 156 ALA A O 1
ATOM 1262 N N . ARG A 1 157 ? -70.443 14.350 47.673 1.00 83.19 157 ARG A N 1
ATOM 1263 C CA . ARG A 1 157 ? -71.501 13.649 48.414 1.00 83.19 157 ARG A CA 1
ATOM 1264 C C . ARG A 1 157 ? -71.688 14.214 49.825 1.00 83.19 157 ARG A C 1
ATOM 1266 O O . ARG A 1 157 ? -72.820 14.427 50.246 1.00 83.19 157 ARG A O 1
ATOM 1273 N N . ARG A 1 158 ? -70.599 14.501 50.545 1.00 74.12 158 ARG A N 1
ATOM 1274 C CA . ARG A 1 158 ? -70.674 15.127 51.879 1.00 74.12 158 ARG A CA 1
ATOM 1275 C C . ARG A 1 158 ? -71.202 16.559 51.831 1.00 74.12 158 ARG A C 1
ATOM 1277 O O . ARG A 1 158 ? -71.923 16.983 52.733 1.00 74.12 158 ARG A O 1
ATOM 1284 N N . ALA A 1 159 ? -70.852 17.307 50.787 1.00 77.12 159 ALA A N 1
ATOM 1285 C CA . ALA A 1 159 ? -71.331 18.667 50.571 1.00 77.12 159 ALA A CA 1
ATOM 1286 C C . ALA A 1 159 ? -72.826 18.740 50.215 1.00 77.12 159 ALA A C 1
ATOM 1288 O O . ALA A 1 159 ? -73.395 19.820 50.358 1.00 77.12 159 ALA A O 1
ATOM 1289 N N . ASP A 1 160 ? -73.458 17.625 49.839 1.00 80.62 160 ASP A N 1
ATOM 1290 C CA . ASP A 1 160 ? -74.892 17.525 49.530 1.00 80.62 160 ASP A CA 1
ATOM 1291 C C . ASP A 1 160 ? -75.736 16.947 50.685 1.00 80.62 160 ASP A C 1
ATOM 1293 O O . ASP A 1 160 ? -76.965 16.941 50.614 1.00 80.62 160 ASP A O 1
ATOM 1297 N N . LEU A 1 161 ? -75.115 16.509 51.788 1.00 76.44 161 LEU A N 1
ATOM 1298 C CA . LEU A 1 161 ? -75.845 15.978 52.948 1.00 76.44 161 LEU A CA 1
ATOM 1299 C C . LEU A 1 161 ? -76.721 17.059 53.618 1.00 76.44 161 LEU A C 1
ATOM 1301 O O . LEU A 1 161 ? -76.303 18.218 53.683 1.00 76.44 161 LEU A O 1
ATOM 1305 N N . PRO A 1 162 ? -77.894 16.717 54.179 1.00 79.62 162 PRO A N 1
ATOM 1306 C CA . PRO A 1 162 ? -78.665 17.614 55.042 1.00 79.62 162 PRO A CA 1
ATOM 1307 C C . PRO A 1 162 ? -77.870 18.057 56.291 1.00 79.62 162 PRO A C 1
ATOM 1309 O O . PRO A 1 162 ? -77.005 17.304 56.746 1.00 79.62 162 PRO A O 1
ATOM 1312 N N . PRO A 1 163 ? -78.156 19.238 56.879 1.00 75.50 163 PRO A N 1
ATOM 1313 C CA . PRO A 1 163 ? -77.386 19.807 57.995 1.00 75.50 163 PRO A CA 1
ATOM 1314 C C . PRO A 1 163 ? -77.217 18.842 59.178 1.00 75.50 163 PRO A C 1
ATOM 1316 O O . PRO A 1 163 ? -76.096 18.608 59.619 1.00 75.50 163 PRO A O 1
ATOM 1319 N N . ASP A 1 164 ? -78.304 18.187 59.585 1.00 76.81 164 ASP A N 1
ATOM 1320 C CA . ASP A 1 164 ? -78.328 17.267 60.729 1.00 76.81 164 ASP A CA 1
ATOM 1321 C C . ASP A 1 164 ? -77.428 16.034 60.517 1.00 76.81 164 ASP A C 1
ATOM 1323 O O . ASP A 1 164 ? -76.846 15.502 61.459 1.00 76.81 164 ASP A O 1
ATOM 1327 N N . GLN A 1 165 ? -77.270 15.585 59.266 1.00 72.06 165 GLN A N 1
ATOM 1328 C CA . GLN A 1 165 ? -76.404 14.452 58.915 1.00 72.06 165 GLN A CA 1
ATOM 1329 C C . GLN A 1 165 ? -74.928 14.861 58.817 1.00 72.06 165 GLN A C 1
ATOM 1331 O O . GLN A 1 165 ? -74.047 14.063 59.140 1.00 72.06 165 GLN A O 1
ATOM 1336 N N . ARG A 1 166 ? -74.638 16.114 58.436 1.00 71.94 166 ARG A N 1
ATOM 1337 C CA . ARG A 1 166 ? -73.262 16.645 58.424 1.00 71.94 166 ARG A CA 1
ATOM 1338 C C . ARG A 1 166 ? -72.673 16.748 59.825 1.00 71.94 166 ARG A C 1
ATOM 1340 O O . ARG A 1 166 ? -71.480 16.500 59.992 1.00 71.94 166 ARG A O 1
ATOM 1347 N N . ASP A 1 167 ? -73.485 17.119 60.809 1.00 72.81 167 ASP A N 1
ATOM 1348 C CA . ASP A 1 167 ? -73.030 17.276 62.192 1.00 72.81 167 ASP A CA 1
ATOM 1349 C C . ASP A 1 167 ? -72.694 15.921 62.837 1.00 72.81 167 ASP A C 1
ATOM 1351 O O . ASP A 1 167 ? -71.684 15.808 63.534 1.00 72.81 167 ASP A O 1
ATOM 1355 N N . ILE A 1 168 ? -73.453 14.868 62.510 1.00 73.19 168 ILE A N 1
ATOM 1356 C CA . ILE A 1 168 ? -73.174 13.487 62.940 1.00 73.19 168 ILE A CA 1
ATOM 1357 C C . ILE A 1 168 ? -71.864 12.968 62.325 1.00 73.19 168 ILE A C 1
ATOM 1359 O O . ILE A 1 168 ? -71.023 12.424 63.041 1.00 73.19 168 ILE A O 1
ATOM 1363 N N . GLU A 1 169 ? -71.637 13.168 61.020 1.00 70.25 169 GLU A N 1
ATOM 1364 C CA . GLU A 1 169 ? -70.382 12.738 60.379 1.00 70.25 169 GLU A CA 1
ATOM 1365 C C . GLU A 1 169 ? -69.154 13.503 60.899 1.00 70.25 169 GLU A C 1
ATOM 1367 O O . GLU A 1 169 ? -68.079 12.920 61.057 1.00 70.25 169 GLU A O 1
ATOM 1372 N N . ARG A 1 170 ? -69.290 14.804 61.194 1.00 71.50 170 ARG A N 1
ATOM 1373 C CA . ARG A 1 170 ? -68.200 15.600 61.784 1.00 71.50 170 ARG A CA 1
ATOM 1374 C C . ARG A 1 170 ? -67.851 15.136 63.194 1.00 71.50 170 ARG A C 1
ATOM 1376 O O . ARG A 1 170 ? -66.666 15.082 63.512 1.00 71.50 170 ARG A O 1
ATOM 1383 N N . ALA A 1 171 ? -68.845 14.787 64.010 1.00 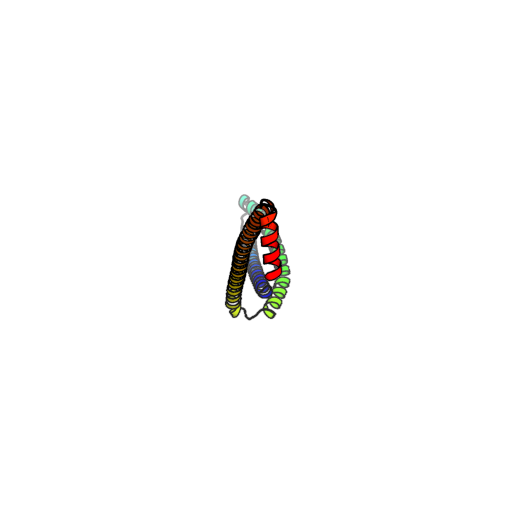71.81 171 ALA A N 1
ATOM 1384 C CA . ALA A 1 171 ? -68.613 14.226 65.339 1.00 71.81 171 ALA A CA 1
ATOM 1385 C C . ALA A 1 171 ? -67.871 12.878 65.256 1.00 71.81 171 ALA A C 1
ATOM 1387 O O . ALA A 1 171 ? -66.867 12.692 65.940 1.00 71.81 171 ALA A O 1
ATOM 1388 N N . ALA A 1 172 ? -68.283 11.996 64.338 1.00 68.25 172 ALA A N 1
ATOM 1389 C CA . ALA A 1 172 ? -67.634 10.701 64.117 1.00 68.25 172 ALA A CA 1
ATOM 1390 C C . ALA A 1 172 ? -66.178 10.822 63.617 1.00 68.25 172 ALA A C 1
ATOM 1392 O O . ALA A 1 172 ? -65.325 10.018 63.984 1.00 68.25 172 ALA A O 1
ATOM 1393 N N . LEU A 1 173 ? -65.860 11.835 62.802 1.00 65.31 173 LEU A N 1
ATOM 1394 C CA . LEU A 1 173 ? -64.485 12.098 62.351 1.00 65.31 173 LEU A CA 1
ATOM 1395 C C . LEU A 1 173 ? -63.563 12.569 63.481 1.00 65.31 173 LEU A C 1
ATOM 1397 O O . LEU A 1 173 ? -62.379 12.256 63.451 1.00 65.31 173 LEU A O 1
ATOM 1401 N N . VAL A 1 174 ? -64.084 13.314 64.460 1.00 69.75 174 VAL A N 1
ATOM 1402 C CA . VAL A 1 174 ? -63.303 13.772 65.622 1.00 69.75 174 VAL A CA 1
ATOM 1403 C C . VAL A 1 174 ? -63.035 12.625 66.601 1.00 69.75 174 VAL A C 1
ATOM 1405 O O . VAL A 1 174 ? -61.977 12.604 67.220 1.00 69.75 174 VAL A O 1
ATOM 1408 N N . GLU A 1 175 ? -63.941 11.650 66.712 1.00 63.88 175 GLU A N 1
ATOM 1409 C CA . GLU A 1 175 ? -63.736 10.447 67.537 1.00 63.88 175 GLU A CA 1
ATOM 1410 C C . GLU A 1 175 ? -62.766 9.422 66.920 1.00 63.88 175 GLU A C 1
ATOM 1412 O O . GLU A 1 175 ? -62.211 8.594 67.643 1.00 63.88 175 GLU A O 1
ATOM 1417 N N . HIS A 1 176 ? -62.556 9.462 65.600 1.00 52.44 176 HIS A N 1
ATOM 1418 C CA . HIS A 1 176 ? -61.758 8.473 64.861 1.00 52.44 176 HIS A CA 1
ATOM 1419 C C . HIS A 1 176 ? -60.482 9.025 64.192 1.00 52.44 176 HIS A C 1
ATOM 1421 O O . HIS A 1 176 ? -59.840 8.286 63.439 1.00 52.44 176 HIS A O 1
ATOM 1427 N N . ALA A 1 177 ? -60.118 10.288 64.438 1.00 49.97 177 ALA A N 1
ATOM 1428 C CA . ALA A 1 177 ? -58.836 10.884 64.036 1.00 49.97 177 ALA A CA 1
ATOM 1429 C C . ALA A 1 177 ? -57.719 10.557 65.039 1.00 49.97 177 ALA A C 1
ATOM 1431 O O . ALA A 1 177 ? -56.582 10.310 64.575 1.00 49.97 177 ALA A O 1
#

Solvent-accessible surface area (backbone atoms only — not comparable to full-atom values): 9590 Å² total; per-residue (Å²): 106,71,57,54,53,50,23,49,54,30,48,52,51,44,50,53,49,53,49,51,50,50,53,46,51,51,53,45,49,54,42,50,53,49,49,53,51,48,53,53,49,59,72,70,53,58,90,84,49,54,67,65,50,50,53,47,65,58,47,49,61,51,47,52,52,51,41,53,54,47,50,55,49,44,52,54,51,52,58,54,42,57,60,39,47,54,51,23,50,55,28,48,75,74,31,76,65,76,89,51,48,67,58,56,52,48,55,47,57,48,52,51,52,51,50,55,50,49,53,52,51,52,54,53,52,54,54,52,54,52,51,52,51,52,50,53,52,49,54,52,50,52,53,50,51,52,52,51,49,53,53,49,52,52,50,50,55,59,73,69,49,56,72,78,57,46,56,53,53,53,53,54,50,70,77,72,111

Foldseek 3Di:
DVLLVQLVVLVVLLVVLVVLLVVLVVLLVVLVVVLVVLVVCLVPDDPVPVVSNVVSVVVNVVSVVVNVVSVVVSVVSVVVNVVSVVSSVVSCVVDDHPVCSVVVVVVVVVVVVVVVVVVVVVVVVVVVVVVVVVVVVVVVVVVVVVVVVVVVVVVVVLVPDDPVVNVVVVVVVVVVD

Secondary structure (DSSP, 8-state):
-HHHHHHHHHHHHHHHHHHHHHHHHHHHHHHHHHHHHHHHHHHH--TT-HHHHHHHHHHHHHHHHHHHHHHHHHHHHHHHHHHHHHHHHHHHHTSPPGGGHHHHHHHHHHHHHHHHHHHHHHHHHHHHHHHHHHHHHHHHHHHHHHHHHHHHHHHHHHHTS-HHHHHHHHHHHHH--

Nearest PDB structures (foldseek):
  2ysu-assembly1_B  TM=5.449E-01  e=1.295E+00  Escherichia coli
  8to0-assembly1_C  TM=5.696E-01  e=1.848E+00  Mus musculus
  3zx6-assembly1_A  TM=4.334E-01  e=5.061E+00  Archaeoglobus fulgidus DSM 4304
  3g6b-assembly1_B  TM=5.847E-01  e=8.132E+00  Thermotoga maritima

pLDDT: mean 80.89, std 10.8, range [49.97, 96.31]

Sequence (177 aa):
MRRVEQAAQAADRLRHLRQSISETRQQLEELRQREQVIISELDALRPWSRARRRELAAELPEVRRNQTRRHEHLLQVLDQSTGVEQIARRAAEQAPAPVTWPLVRRHHADLGRDFDAAHRGARSSDVTEAARRAEEARAAWAGLQQKLAAARDEAARRADLPPDQRDIERAALVEHA